Protein AF-D5UPZ7-F1 (afdb_monomer_lite)

Sequence (186 aa):
MAAEDGSGLGLRGQTAGETKPPQCLYTPFGKNFSRASDGSDWNLYYAASVGYTGPDGSRVTVTVDRQRVGSDVVALTTSWMSTCGTYDRAFPTFANPQVRNQRVTTAFTREQTTSGVQTYRFVASSRSLDDATTGKPLPSGAGVTRVLLARVRSVVFTVEATGKIGYADLDAMLATAIANAEAAPR

Secondary structure (DSSP, 8-state):
---SS-TTS--TT--TTB---GGGSS-TTSSS----TTS-S-SEEEEEEEEEE-TTS-EEEEEEEEEPTT--HHHHHHHHHHHHSEEEE----TT-TTS--EEEEEEEEEEEEETTEEEEEEEEEEEES-STTTTSPPPTT-SEEEEEEEEETTEEEEEEEETT--HHHHHHHHHHHHHHHHHS--

Foldseek 3Di:
DDDDDCVPVLCVQDDPQWPFDPLLSDQLPDPAFDQDPVRHTHQWAWDDKDKDADPVRKIKMKTKTFGDPPHDSLVSRVVSCVPNQKTWRGPPDPVGNQEFTKIKGKDKAWDDDQLNWTKIKIKIAIDTPDPVNVVGDYDPPHGIKIWMWTDDPRMIIIMIIDDPDDVVNVSVVRNVVVVVVVPDDD

pLDDT: mean 73.95, std 16.92, range [26.34, 92.81]

Organism: Tsukamurella paurometabola (strain ATCC 8368 / DSM 20162 / CCUG 35730 / CIP 100753 / JCM 10117 / KCTC 9821 / NBRC 16120 / NCIMB 702349 / NCTC 13040) (NCBI:txid521096)

Structure (mmCIF, N/CA/C/O backbone):
data_AF-D5UPZ7-F1
#
_entry.id   AF-D5UPZ7-F1
#
loop_
_atom_site.group_PDB
_atom_site.id
_atom_site.type_symbol
_atom_site.label_atom_id
_atom_site.label_alt_id
_atom_site.label_comp_id
_atom_site.label_asym_id
_atom_site.label_entity_id
_atom_site.label_seq_id
_atom_site.pdbx_PDB_ins_code
_atom_site.Cartn_x
_atom_site.Cartn_y
_atom_site.Cartn_z
_atom_site.occupancy
_atom_site.B_iso_or_equiv
_atom_site.auth_seq_id
_atom_site.auth_comp_id
_atom_site.auth_asym_id
_atom_site.auth_atom_id
_atom_site.pdbx_PDB_model_num
ATOM 1 N N . MET A 1 1 ? -20.769 1.522 -37.797 1.00 32.97 1 MET A N 1
ATOM 2 C CA . MET A 1 1 ? -19.299 1.430 -37.705 1.00 32.97 1 MET A CA 1
ATOM 3 C C . MET A 1 1 ? -18.928 1.712 -36.267 1.00 32.97 1 MET A C 1
ATOM 5 O O . MET A 1 1 ? -19.136 2.821 -35.805 1.00 32.97 1 MET A O 1
ATOM 9 N N . ALA A 1 2 ? -18.527 0.667 -35.550 1.00 32.28 2 ALA A N 1
ATOM 10 C CA . ALA A 1 2 ? -17.991 0.748 -34.203 1.00 32.28 2 ALA A CA 1
ATOM 11 C C . ALA A 1 2 ? -16.468 0.817 -34.332 1.00 32.28 2 ALA A C 1
ATOM 13 O O . ALA A 1 2 ? -15.849 -0.181 -34.686 1.00 32.28 2 ALA A O 1
ATOM 14 N N . ALA A 1 3 ? -15.904 2.001 -34.142 1.00 33.25 3 ALA A N 1
ATOM 15 C CA . ALA A 1 3 ? -14.482 2.246 -33.936 1.00 33.25 3 ALA A CA 1
ATOM 16 C C . ALA A 1 3 ? -14.340 3.750 -33.717 1.00 33.25 3 ALA A C 1
ATOM 18 O O . ALA A 1 3 ? -14.545 4.480 -34.675 1.00 33.25 3 ALA A O 1
ATOM 19 N N . GLU A 1 4 ? -14.057 4.191 -32.489 1.00 33.41 4 GLU A N 1
ATOM 20 C CA . GLU A 1 4 ? -13.092 5.282 -32.239 1.00 33.41 4 GLU A CA 1
ATOM 21 C C . GLU A 1 4 ? -12.857 5.605 -30.758 1.00 33.41 4 GLU A C 1
ATOM 23 O O . GLU A 1 4 ? -11.877 6.259 -30.425 1.00 33.41 4 GLU A O 1
ATOM 28 N N . ASP A 1 5 ? -13.651 5.079 -29.835 1.00 33.19 5 ASP A N 1
ATOM 29 C CA . ASP A 1 5 ? -13.592 5.496 -28.429 1.00 33.19 5 ASP A CA 1
ATOM 30 C C . ASP A 1 5 ? -13.173 4.387 -27.448 1.00 33.19 5 ASP A C 1
ATOM 32 O O . ASP A 1 5 ? -13.186 4.593 -26.236 1.00 33.19 5 ASP A O 1
ATOM 36 N N . GLY A 1 6 ? -12.739 3.215 -27.943 1.00 29.17 6 GLY A N 1
ATOM 37 C CA . GLY A 1 6 ? -12.126 2.148 -27.123 1.00 29.17 6 GLY A CA 1
ATOM 38 C C . GLY A 1 6 ? -13.015 1.613 -25.986 1.00 29.17 6 GLY A C 1
ATOM 39 O O . GLY A 1 6 ? -12.587 0.798 -25.166 1.00 29.17 6 GLY A O 1
ATOM 40 N N . SER A 1 7 ? -14.272 2.047 -25.956 1.00 32.41 7 SER A N 1
ATOM 41 C CA . SER A 1 7 ? -15.261 1.872 -24.899 1.00 32.41 7 SER A CA 1
ATOM 42 C C . SER A 1 7 ? -15.778 0.430 -24.800 1.00 32.41 7 SER A C 1
ATOM 44 O O . SER A 1 7 ? -16.330 0.053 -23.769 1.00 32.41 7 SER A O 1
ATOM 46 N N . GLY A 1 8 ? -15.511 -0.403 -25.815 1.00 26.34 8 GLY A N 1
ATOM 47 C CA . GLY A 1 8 ? -15.850 -1.831 -25.854 1.00 26.34 8 GLY A CA 1
ATOM 48 C C . GLY A 1 8 ? -14.743 -2.809 -25.430 1.00 26.34 8 GLY A C 1
ATOM 49 O O . GLY A 1 8 ? -15.008 -4.005 -25.379 1.00 26.34 8 GLY A O 1
ATOM 50 N N . LEU A 1 9 ? -13.518 -2.355 -25.126 1.00 32.03 9 LEU A N 1
ATOM 51 C CA . LEU A 1 9 ? -12.374 -3.256 -24.866 1.00 32.03 9 LEU A CA 1
ATOM 52 C C . LEU A 1 9 ? -12.058 -3.502 -23.381 1.00 32.03 9 LEU A C 1
ATOM 54 O O . LEU A 1 9 ? -11.079 -4.171 -23.068 1.00 32.03 9 LEU A O 1
ATOM 58 N N . GLY A 1 10 ? -12.842 -2.968 -22.440 1.00 34.94 10 GLY A N 1
ATOM 59 C CA . GLY A 1 10 ? -12.597 -3.201 -21.007 1.00 34.94 10 GLY A CA 1
ATOM 60 C C . GLY A 1 10 ? -11.271 -2.622 -20.480 1.00 34.94 10 GLY A C 1
ATOM 61 O O . GLY A 1 10 ? -10.874 -2.920 -19.359 1.00 34.94 10 GLY A O 1
ATOM 62 N N . LEU A 1 11 ? -10.603 -1.755 -21.249 1.00 37.28 11 LEU A N 1
ATOM 63 C CA . LEU A 1 11 ? -9.295 -1.160 -20.938 1.00 37.28 11 LEU A CA 1
ATOM 64 C C . LEU A 1 11 ? -9.371 0.048 -19.987 1.00 37.28 11 LEU A C 1
ATOM 66 O O . LEU A 1 11 ? -8.450 0.864 -19.940 1.00 37.28 11 LEU A O 1
ATOM 70 N N . ARG A 1 12 ? -10.448 0.200 -19.206 1.00 37.78 12 ARG A N 1
ATOM 71 C CA . ARG A 1 12 ? -10.480 1.230 -18.158 1.00 37.78 12 ARG A CA 1
ATOM 72 C C . ARG A 1 12 ? -9.527 0.804 -17.041 1.00 37.78 12 ARG A C 1
ATOM 74 O O . ARG A 1 12 ? -9.859 -0.054 -16.235 1.00 37.78 12 ARG A O 1
ATOM 81 N N . GLY A 1 13 ? -8.336 1.399 -17.031 1.00 44.59 13 GLY A N 1
ATOM 82 C CA . GLY A 1 13 ? -7.321 1.213 -15.992 1.00 44.59 13 GLY A CA 1
ATOM 83 C C . GLY A 1 13 ? -6.014 0.576 -16.465 1.00 44.59 13 GLY A C 1
ATOM 84 O O . GLY A 1 13 ? -5.031 0.665 -15.738 1.00 44.59 13 GLY A O 1
ATOM 85 N N . GLN A 1 14 ? -5.953 -0.006 -17.670 1.00 46.19 14 GLN A N 1
ATOM 86 C CA . GLN A 1 14 ? -4.665 -0.390 -18.252 1.00 46.19 14 GLN A CA 1
ATOM 87 C C . GLN A 1 14 ? -3.984 0.876 -18.766 1.00 46.19 14 GLN A C 1
ATOM 89 O O . GLN A 1 14 ? -4.401 1.452 -19.772 1.00 46.19 14 GLN A O 1
ATOM 94 N N . THR A 1 15 ? -2.938 1.339 -18.078 1.00 52.03 15 THR A N 1
ATOM 95 C CA . THR A 1 15 ? -2.025 2.276 -18.737 1.00 52.03 15 THR A CA 1
ATOM 96 C C . THR A 1 15 ? -1.373 1.526 -19.890 1.00 52.03 15 THR A C 1
ATOM 98 O O . THR A 1 15 ? -0.945 0.382 -19.723 1.00 52.03 15 THR A O 1
ATOM 101 N N . ALA A 1 16 ? -1.373 2.123 -21.086 1.00 48.25 16 ALA A N 1
ATOM 102 C CA . ALA A 1 16 ? -0.767 1.507 -22.256 1.00 48.25 16 ALA A CA 1
ATOM 103 C C . ALA A 1 16 ? 0.638 1.010 -21.872 1.00 48.25 16 ALA A C 1
ATOM 105 O O . ALA A 1 16 ? 1.469 1.821 -21.457 1.00 48.25 16 ALA A O 1
ATOM 106 N N . GLY A 1 17 ? 0.878 -0.302 -22.005 1.00 53.25 17 GLY A N 1
ATOM 107 C CA . GLY A 1 17 ? 2.167 -0.939 -21.714 1.00 53.25 17 GLY A CA 1
ATOM 108 C C . GLY A 1 17 ? 2.233 -1.794 -20.442 1.00 53.25 17 GLY A C 1
ATOM 109 O O . GLY A 1 17 ? 3.185 -2.546 -20.252 1.00 53.25 17 GLY A O 1
ATOM 110 N N . GLU A 1 18 ? 1.223 -1.775 -19.574 1.00 60.53 18 GLU A N 1
ATOM 111 C CA . GLU A 1 18 ? 1.152 -2.740 -18.469 1.00 60.53 18 GLU A CA 1
ATOM 112 C C . GLU A 1 18 ? 0.670 -4.111 -18.973 1.00 60.53 18 GLU A C 1
ATOM 114 O O . GLU A 1 18 ? -0.445 -4.240 -19.465 1.00 60.53 18 GLU A O 1
ATOM 119 N N . THR A 1 19 ? 1.477 -5.169 -18.803 1.00 64.69 19 THR A N 1
ATOM 120 C CA . THR A 1 19 ? 1.074 -6.566 -19.126 1.00 64.69 19 THR A CA 1
ATOM 121 C C . THR A 1 19 ? 0.191 -7.194 -18.043 1.00 64.69 19 THR A C 1
ATOM 123 O O . THR A 1 19 ? -0.054 -8.400 -18.010 1.00 64.69 19 THR A O 1
ATOM 126 N N . LYS A 1 20 ? -0.266 -6.363 -17.109 1.00 65.56 20 LYS A N 1
ATOM 127 C CA . LYS A 1 20 ? -0.976 -6.767 -15.910 1.00 65.56 20 LYS A CA 1
ATOM 128 C C . LYS A 1 20 ? -2.412 -7.156 -16.283 1.00 65.56 20 LYS A C 1
ATOM 130 O O . LYS A 1 20 ? -3.107 -6.349 -16.905 1.00 65.56 20 LYS A O 1
ATOM 135 N N . PRO A 1 21 ? -2.894 -8.349 -15.887 1.00 64.75 21 PRO A N 1
ATOM 136 C CA . PRO A 1 21 ? -4.305 -8.688 -16.042 1.00 64.75 21 PRO A CA 1
ATOM 137 C C . PRO A 1 21 ? -5.198 -7.608 -15.396 1.00 64.75 21 PRO A C 1
ATOM 139 O O . PRO A 1 21 ? -4.794 -7.052 -14.372 1.00 64.75 21 PRO A O 1
ATOM 142 N N . PRO A 1 22 ? -6.396 -7.290 -15.929 1.00 66.56 22 PRO A N 1
ATOM 143 C CA . PRO A 1 22 ? -7.251 -6.225 -15.389 1.00 66.56 22 PRO A CA 1
ATOM 144 C C . PRO A 1 22 ? -7.514 -6.334 -13.879 1.00 66.56 22 PRO A C 1
ATOM 146 O O . PRO A 1 22 ? -7.414 -5.347 -13.155 1.00 66.56 22 PRO A O 1
ATOM 149 N N . GLN A 1 23 ? -7.753 -7.550 -13.382 1.00 65.44 23 GLN A N 1
ATOM 150 C CA . GLN A 1 23 ? -7.948 -7.851 -11.958 1.00 65.44 23 GLN A CA 1
ATOM 151 C C . GLN A 1 23 ? -6.715 -7.565 -11.095 1.00 65.44 23 GLN A C 1
ATOM 153 O O . GLN A 1 23 ? -6.810 -7.419 -9.879 1.00 65.44 23 GLN A O 1
ATOM 158 N N . CYS A 1 24 ? -5.549 -7.493 -11.726 1.00 70.94 24 CYS A N 1
ATOM 159 C CA . CYS A 1 24 ? -4.305 -7.216 -11.057 1.00 70.94 24 CYS A CA 1
ATOM 160 C C . CYS A 1 24 ? -4.028 -5.715 -10.992 1.00 70.94 24 CYS A C 1
ATOM 162 O O . CYS A 1 24 ? -3.227 -5.337 -10.161 1.00 70.94 24 CYS A O 1
ATOM 164 N N . LEU A 1 25 ? -4.656 -4.833 -11.779 1.00 67.19 25 LEU A N 1
ATOM 165 C CA . LEU A 1 25 ? -4.266 -3.413 -11.889 1.00 67.19 25 LEU A CA 1
ATOM 166 C C . LEU A 1 25 ? -4.041 -2.708 -10.548 1.00 67.19 25 LEU A C 1
ATOM 168 O O . LEU A 1 25 ? -3.014 -2.047 -10.377 1.00 67.19 25 LEU A O 1
ATOM 172 N N . TYR A 1 26 ? -4.880 -2.993 -9.559 1.00 70.94 26 TYR A N 1
ATOM 173 C CA . TYR A 1 26 ? -4.801 -2.379 -8.244 1.00 70.94 26 TYR A CA 1
ATOM 174 C C . TYR A 1 26 ? -4.700 -3.411 -7.122 1.00 70.94 26 TYR A C 1
ATOM 176 O O . TYR A 1 26 ? -5.250 -4.507 -7.220 1.00 70.94 26 TYR A O 1
ATOM 184 N N . THR A 1 27 ? -3.967 -3.069 -6.059 1.00 72.75 27 THR A N 1
ATOM 185 C CA . THR A 1 27 ? -3.910 -3.905 -4.856 1.00 72.75 27 THR A CA 1
ATOM 186 C C . THR A 1 27 ? -5.212 -3.763 -4.058 1.00 72.75 27 THR A C 1
ATOM 188 O O . THR A 1 27 ? -5.778 -2.670 -4.025 1.00 72.75 27 THR A O 1
ATOM 191 N N . PRO A 1 28 ? -5.683 -4.807 -3.348 1.00 72.50 28 PRO A N 1
ATOM 192 C CA . PRO A 1 28 ? -6.942 -4.727 -2.596 1.00 72.50 28 PRO A CA 1
ATOM 193 C C . PRO A 1 28 ? -6.964 -3.690 -1.462 1.00 72.50 28 PRO A C 1
ATOM 195 O O . PRO A 1 28 ? -8.043 -3.303 -1.019 1.00 72.50 28 PRO A O 1
ATOM 198 N N . PHE A 1 29 ? -5.791 -3.246 -1.000 1.00 72.25 29 PHE A N 1
ATOM 199 C CA . PHE A 1 29 ? -5.621 -2.182 -0.004 1.00 72.25 29 PHE A CA 1
ATOM 200 C C . PHE A 1 29 ? -5.327 -0.796 -0.618 1.00 72.25 29 PHE A C 1
ATOM 202 O O . PHE A 1 29 ? -5.161 0.174 0.115 1.00 72.25 29 PHE A O 1
ATOM 209 N N . GLY A 1 30 ? -5.212 -0.687 -1.946 1.00 65.50 30 GLY A N 1
ATOM 210 C CA . GLY A 1 30 ? -4.967 0.577 -2.640 1.00 65.50 30 GLY A CA 1
ATOM 211 C C . GLY A 1 30 ? -6.241 1.411 -2.797 1.00 65.50 30 GLY A C 1
ATOM 212 O O . GLY A 1 30 ? -7.335 0.873 -2.948 1.00 65.50 30 GLY A O 1
ATOM 213 N N . LYS A 1 31 ? -6.097 2.745 -2.831 1.00 53.88 31 LYS A N 1
ATOM 214 C CA . LYS A 1 31 ? -7.217 3.709 -2.934 1.00 53.88 31 LYS A CA 1
ATOM 215 C C . LYS A 1 31 ? -8.061 3.601 -4.216 1.00 53.88 31 LYS A C 1
ATOM 217 O O . LYS A 1 31 ? -9.088 4.260 -4.316 1.00 53.88 31 LYS A O 1
ATOM 222 N N . ASN A 1 32 ? -7.654 2.784 -5.186 1.00 44.84 32 ASN A N 1
ATOM 223 C CA . ASN A 1 32 ? -8.315 2.647 -6.478 1.00 44.84 32 ASN A CA 1
ATOM 224 C C . ASN A 1 32 ? -8.697 1.173 -6.698 1.00 44.84 32 ASN A C 1
ATOM 226 O O . ASN A 1 32 ? -7.843 0.387 -7.047 1.00 44.84 32 ASN A O 1
ATOM 230 N N . PHE A 1 33 ? -9.974 0.825 -6.518 1.00 45.25 33 PHE A N 1
ATOM 231 C CA . PHE A 1 33 ? -10.686 -0.383 -6.980 1.00 45.25 33 PHE A CA 1
ATOM 232 C C . PHE A 1 33 ? -10.394 -1.796 -6.414 1.00 45.25 33 PHE A C 1
ATOM 234 O O . PHE A 1 33 ? -9.307 -2.352 -6.527 1.00 45.25 33 PHE A O 1
ATOM 241 N N . SER A 1 34 ? -11.481 -2.478 -6.016 1.00 39.19 34 SER A N 1
ATOM 242 C CA . SER A 1 34 ? -12.026 -3.624 -6.776 1.00 39.19 34 SER A CA 1
ATOM 243 C C . SER A 1 34 ? -13.512 -3.831 -6.448 1.00 39.19 34 SER A C 1
ATOM 245 O O . SER A 1 34 ? -13.906 -3.780 -5.281 1.00 39.19 34 SER A O 1
ATOM 247 N N . ARG A 1 35 ? -14.324 -4.070 -7.491 1.00 40.66 35 ARG A N 1
ATOM 248 C CA . ARG A 1 35 ? -15.701 -4.557 -7.357 1.00 40.66 35 ARG A CA 1
ATOM 249 C C . ARG A 1 35 ? -15.680 -5.870 -6.582 1.00 40.66 35 ARG A C 1
ATOM 251 O O . ARG A 1 35 ? -14.983 -6.800 -6.989 1.00 40.66 35 ARG A O 1
ATOM 258 N N . ALA A 1 36 ? -16.443 -5.954 -5.499 1.00 43.81 36 ALA A N 1
ATOM 259 C CA . ALA A 1 36 ? -16.735 -7.228 -4.857 1.00 43.81 36 ALA A CA 1
ATOM 260 C C . ALA A 1 36 ? -17.378 -8.196 -5.875 1.00 43.81 36 ALA A C 1
ATOM 262 O O . ALA A 1 36 ? -17.858 -7.777 -6.931 1.00 43.81 36 ALA A O 1
ATOM 263 N N . SER A 1 37 ? -17.392 -9.501 -5.584 1.00 43.66 37 SER A N 1
ATOM 264 C CA . SER A 1 37 ? -18.000 -10.522 -6.461 1.00 43.66 37 SER A CA 1
ATOM 265 C C . SER A 1 37 ? -19.488 -10.272 -6.765 1.00 43.66 37 SER A C 1
ATOM 267 O O . SER A 1 37 ? -20.026 -10.858 -7.699 1.00 43.66 37 SER A O 1
ATOM 269 N N . ASP A 1 38 ? -20.129 -9.381 -6.002 1.00 49.94 38 ASP A N 1
ATOM 270 C CA . ASP A 1 38 ? -21.500 -8.885 -6.159 1.00 49.94 38 ASP A CA 1
ATOM 271 C C . ASP A 1 38 ? -21.630 -7.648 -7.084 1.00 49.94 38 ASP A C 1
ATOM 273 O O . ASP A 1 38 ? -22.739 -7.180 -7.327 1.00 49.94 38 ASP A O 1
ATOM 277 N N . GLY A 1 39 ? -20.523 -7.098 -7.598 1.00 43.12 39 GLY A N 1
ATOM 278 C CA . GLY A 1 39 ? -20.507 -5.925 -8.477 1.00 43.12 39 GLY A CA 1
ATOM 279 C C . GLY A 1 39 ? -20.468 -4.555 -7.784 1.00 43.12 39 G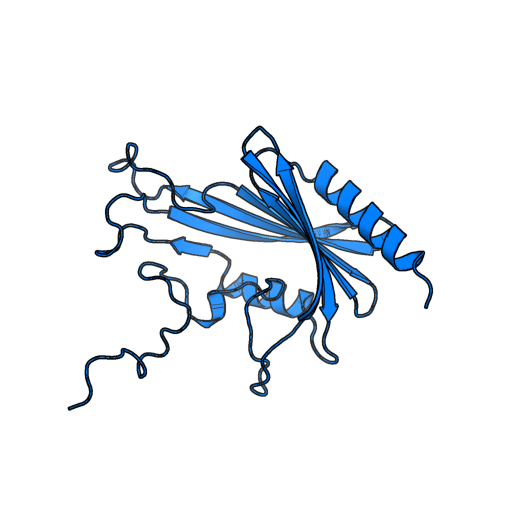LY A C 1
ATOM 280 O O . GLY A 1 39 ? -20.611 -3.548 -8.476 1.00 43.12 39 GLY A O 1
ATOM 281 N N . SER A 1 40 ? -20.254 -4.481 -6.465 1.00 49.62 40 SER A N 1
ATOM 282 C CA . SER A 1 40 ? -20.196 -3.213 -5.709 1.00 49.62 40 SER A CA 1
ATOM 283 C C . SER A 1 40 ? -18.767 -2.694 -5.479 1.00 49.62 40 SER A C 1
ATOM 285 O O . SER A 1 40 ? -17.851 -3.465 -5.215 1.00 49.62 40 SER A O 1
ATOM 287 N N . ASP A 1 41 ? -18.568 -1.376 -5.582 1.00 51.44 41 ASP A N 1
ATOM 288 C CA . ASP A 1 41 ? -17.296 -0.794 -6.045 1.00 51.44 41 ASP A CA 1
ATOM 289 C C . ASP A 1 41 ? -16.118 -0.706 -5.037 1.00 51.44 41 ASP A C 1
ATOM 291 O O . ASP A 1 41 ? -15.018 -0.366 -5.472 1.00 51.44 41 ASP A O 1
ATOM 295 N N . TRP A 1 42 ? -16.257 -1.020 -3.732 1.00 65.31 42 TRP A N 1
ATOM 296 C CA . TRP A 1 42 ? -15.163 -0.754 -2.763 1.00 65.31 42 TRP A CA 1
ATOM 297 C C . TRP A 1 42 ? -15.057 -1.730 -1.568 1.00 65.31 42 TRP A C 1
ATOM 299 O O . TRP A 1 42 ? -16.039 -1.995 -0.870 1.00 65.31 42 TRP A O 1
ATOM 309 N N . ASN A 1 43 ? -13.833 -2.209 -1.280 1.00 71.31 43 ASN A N 1
ATOM 310 C CA . ASN A 1 43 ? -13.480 -2.979 -0.065 1.00 71.31 43 ASN A CA 1
ATOM 311 C C . ASN A 1 43 ? -13.138 -2.089 1.141 1.00 71.31 43 ASN A C 1
ATOM 313 O O . ASN A 1 43 ? -13.291 -2.503 2.294 1.00 71.31 43 ASN A O 1
ATOM 317 N N . LEU A 1 44 ? -12.672 -0.872 0.860 1.00 74.94 44 LEU A N 1
ATOM 318 C CA . LEU A 1 44 ? -12.233 0.126 1.824 1.00 74.94 44 LEU A CA 1
ATOM 319 C C . LEU A 1 44 ? -12.960 1.444 1.548 1.00 74.94 44 LEU A C 1
ATOM 321 O O . LEU A 1 44 ? -13.071 1.869 0.400 1.00 74.94 44 LEU A O 1
ATOM 325 N N . TYR A 1 45 ? -13.431 2.096 2.605 1.00 75.94 45 TYR A N 1
ATOM 326 C CA . TYR A 1 45 ? -13.953 3.453 2.574 1.00 75.94 45 TYR A CA 1
ATOM 327 C C . TYR A 1 45 ? -12.890 4.396 3.116 1.00 75.94 45 TYR A C 1
ATOM 329 O O . TYR A 1 45 ? -12.518 4.299 4.287 1.00 75.94 45 TYR A O 1
ATOM 337 N N . TYR A 1 46 ? -12.422 5.308 2.268 1.00 77.44 46 TYR A N 1
ATOM 338 C CA . TYR A 1 46 ? -11.442 6.310 2.661 1.00 77.44 46 TYR A CA 1
ATOM 339 C C . TYR A 1 46 ? -11.948 7.150 3.835 1.00 77.44 46 TYR A C 1
ATOM 341 O O . TYR A 1 46 ? -13.042 7.712 3.762 1.00 77.44 46 TYR A O 1
ATOM 349 N N . ALA A 1 47 ? -11.147 7.245 4.899 1.00 78.12 47 ALA A N 1
ATOM 350 C CA . ALA A 1 47 ? -11.428 8.134 6.022 1.00 78.12 47 ALA A CA 1
ATOM 351 C C . ALA A 1 47 ? -10.469 9.329 6.040 1.00 78.12 47 ALA A C 1
ATOM 353 O O . ALA A 1 47 ? -10.918 10.473 5.989 1.00 78.12 47 ALA A O 1
ATOM 354 N N . ALA A 1 48 ? -9.157 9.089 6.087 1.00 81.38 48 ALA A N 1
ATOM 355 C CA . ALA A 1 48 ? -8.169 10.164 6.155 1.00 81.38 48 ALA A CA 1
ATOM 356 C C . ALA A 1 48 ? -6.805 9.739 5.607 1.00 81.38 48 ALA A C 1
ATOM 358 O O . ALA A 1 48 ? -6.460 8.559 5.586 1.00 81.38 48 ALA A O 1
ATOM 359 N N . SER A 1 49 ? -5.991 10.713 5.197 1.00 86.25 49 SER A N 1
ATOM 360 C CA . SER A 1 49 ? -4.571 10.487 4.946 1.00 86.25 49 SER A CA 1
ATOM 361 C C . SER A 1 49 ? -3.735 11.730 5.194 1.00 86.25 49 SER A C 1
ATOM 363 O O . SER A 1 49 ? -4.207 12.853 5.026 1.00 86.25 49 SER A O 1
ATOM 365 N N . VAL A 1 50 ? -2.482 11.504 5.567 1.00 88.62 50 VAL A N 1
ATOM 366 C CA . VAL A 1 50 ? -1.443 12.525 5.674 1.00 88.62 50 VAL A CA 1
ATOM 367 C C . VAL A 1 50 ? -0.234 12.064 4.872 1.00 88.62 50 VAL A C 1
ATOM 369 O O . VAL A 1 50 ? 0.154 10.898 4.935 1.00 88.62 50 VAL A O 1
ATOM 372 N N . GLY A 1 51 ? 0.337 12.973 4.087 1.00 90.81 51 GLY A N 1
ATOM 373 C CA . GLY A 1 51 ? 1.499 12.711 3.248 1.00 90.81 51 GLY A CA 1
ATOM 374 C C . GLY A 1 51 ? 2.648 13.651 3.586 1.00 90.81 51 GLY A C 1
ATOM 375 O O . GLY A 1 51 ? 2.428 14.812 3.926 1.00 90.81 51 GLY A O 1
ATOM 376 N N . TYR A 1 52 ? 3.872 13.154 3.456 1.00 91.19 52 TYR A N 1
ATOM 377 C CA . TYR A 1 52 ? 5.096 13.930 3.592 1.00 91.19 52 TYR A CA 1
ATOM 378 C C . TYR A 1 52 ? 6.058 13.588 2.453 1.00 91.19 52 TYR A C 1
ATOM 380 O O . TYR A 1 52 ? 6.202 12.426 2.070 1.00 91.19 52 TYR A O 1
ATOM 388 N N . THR A 1 53 ? 6.710 14.611 1.901 1.00 92.12 53 THR A N 1
ATOM 389 C CA . THR A 1 53 ? 7.796 14.459 0.927 1.00 92.12 53 THR A CA 1
ATOM 390 C C . THR A 1 53 ? 9.054 15.074 1.520 1.00 92.12 53 THR A C 1
ATOM 392 O O . THR A 1 53 ? 9.067 16.259 1.848 1.00 92.12 53 THR A O 1
ATOM 395 N N . GLY A 1 54 ? 10.090 14.255 1.672 1.00 86.31 54 GLY A N 1
ATOM 396 C CA . GLY A 1 54 ? 11.385 14.671 2.182 1.00 86.31 54 GLY A CA 1
ATOM 397 C C . GLY A 1 54 ? 12.204 15.447 1.143 1.00 86.31 54 GLY A C 1
ATOM 398 O O . GLY A 1 54 ? 11.945 15.344 -0.061 1.00 86.31 54 GLY A O 1
ATOM 399 N N . PRO A 1 55 ? 13.236 16.192 1.580 1.00 85.19 55 PRO A N 1
ATOM 400 C CA . PRO A 1 55 ? 14.134 16.929 0.683 1.00 85.19 55 PRO A CA 1
ATOM 401 C C . PRO A 1 55 ? 14.907 16.031 -0.294 1.00 85.19 55 PRO A C 1
ATOM 403 O O . PRO A 1 55 ? 15.315 16.476 -1.360 1.00 85.19 55 PRO A O 1
ATOM 406 N N . ASP A 1 56 ? 15.105 14.761 0.063 1.00 85.69 56 ASP A N 1
ATOM 407 C CA . ASP A 1 56 ? 15.758 13.743 -0.763 1.00 85.69 56 ASP A CA 1
ATOM 408 C C . ASP A 1 56 ? 14.807 13.092 -1.787 1.00 85.69 56 ASP A C 1
ATOM 410 O O . ASP A 1 56 ? 15.196 12.155 -2.486 1.00 85.69 56 ASP A O 1
ATOM 414 N N . GLY A 1 57 ? 13.559 13.564 -1.862 1.00 84.62 57 GLY A N 1
ATOM 415 C CA . GLY A 1 57 ? 12.519 13.028 -2.734 1.00 84.62 57 GLY A CA 1
ATOM 416 C C . GLY A 1 57 ? 11.824 11.775 -2.196 1.00 84.62 57 GLY A C 1
ATOM 417 O O . GLY A 1 57 ? 10.901 11.286 -2.851 1.00 84.62 57 GLY A O 1
ATOM 418 N N . SER A 1 58 ? 12.215 11.269 -1.020 1.00 87.88 58 SER A N 1
ATOM 419 C CA . SER A 1 58 ? 11.497 10.187 -0.344 1.00 87.88 58 SER A CA 1
ATOM 420 C C . SER A 1 58 ? 10.081 10.641 0.008 1.00 87.88 58 SER A C 1
ATOM 422 O O . SER A 1 58 ? 9.855 11.796 0.371 1.00 87.88 58 SER A O 1
ATOM 424 N N . ARG A 1 59 ? 9.103 9.741 -0.094 1.00 90.81 59 ARG A N 1
ATOM 425 C CA . ARG A 1 59 ? 7.700 10.048 0.214 1.00 90.81 59 ARG A CA 1
ATOM 426 C C . ARG A 1 59 ? 7.163 9.049 1.207 1.00 90.81 59 ARG A C 1
ATOM 428 O O . ARG A 1 59 ? 7.477 7.870 1.101 1.00 90.81 59 ARG A O 1
ATOM 435 N N . VAL A 1 60 ? 6.320 9.515 2.117 1.00 92.31 60 VAL A N 1
ATOM 436 C CA . VAL A 1 60 ? 5.518 8.657 2.986 1.00 92.31 60 VAL A CA 1
ATOM 437 C C . VAL A 1 60 ? 4.084 9.153 3.020 1.00 92.31 60 VAL A C 1
ATOM 439 O O . VAL A 1 60 ? 3.833 10.355 2.987 1.00 92.31 60 VAL A O 1
ATOM 442 N N . THR A 1 61 ? 3.131 8.232 3.040 1.00 91.31 61 THR A N 1
ATOM 443 C CA . THR A 1 61 ? 1.709 8.516 3.204 1.00 91.31 61 THR A CA 1
ATOM 444 C C . THR A 1 61 ? 1.123 7.544 4.211 1.00 91.31 61 THR A C 1
ATOM 446 O O . THR A 1 61 ? 1.188 6.332 4.022 1.00 91.31 61 THR A O 1
ATOM 449 N N . VAL A 1 62 ? 0.521 8.082 5.266 1.00 91.06 62 VAL A N 1
ATOM 450 C CA . VAL A 1 62 ? -0.288 7.320 6.218 1.00 91.06 62 VAL A CA 1
ATOM 451 C C . VAL A 1 62 ? -1.743 7.493 5.813 1.00 91.06 62 VAL A C 1
ATOM 453 O O . VAL A 1 62 ? -2.220 8.619 5.694 1.00 91.06 62 VAL A O 1
ATOM 456 N N . THR A 1 63 ? -2.445 6.391 5.590 1.00 88.69 63 THR A N 1
ATOM 457 C CA . THR A 1 63 ? -3.871 6.357 5.260 1.00 88.69 63 THR A CA 1
ATOM 458 C C . THR A 1 63 ? -4.615 5.539 6.303 1.00 88.69 63 THR A C 1
ATOM 460 O O . THR A 1 63 ? -4.132 4.501 6.757 1.00 88.69 63 THR A O 1
ATOM 463 N N . VAL A 1 64 ? -5.794 6.025 6.675 1.00 87.25 64 VAL A N 1
ATOM 464 C CA . VAL A 1 64 ? -6.765 5.324 7.505 1.00 87.25 64 VAL A CA 1
ATOM 465 C C . VAL A 1 64 ? -8.018 5.122 6.669 1.00 87.25 64 VAL A C 1
ATOM 467 O O . VAL A 1 64 ? -8.587 6.081 6.142 1.00 87.25 64 VAL A O 1
ATOM 470 N N . ASP A 1 65 ? -8.450 3.874 6.581 1.00 86.69 65 ASP A N 1
ATOM 471 C CA . ASP A 1 65 ? -9.627 3.452 5.841 1.00 86.69 65 ASP A CA 1
ATOM 472 C C . ASP A 1 65 ? -10.552 2.626 6.739 1.00 86.69 65 ASP A C 1
ATOM 474 O O . ASP A 1 65 ? -10.129 2.002 7.714 1.00 86.69 65 ASP A O 1
ATOM 478 N N . ARG A 1 66 ? -11.837 2.574 6.391 1.00 85.88 66 ARG A N 1
ATOM 479 C CA . ARG A 1 66 ? -12.807 1.672 7.011 1.00 85.88 66 ARG A CA 1
ATOM 480 C C . ARG A 1 66 ? -13.098 0.500 6.083 1.00 85.88 66 ARG A C 1
ATOM 482 O O . ARG A 1 66 ? -13.594 0.680 4.979 1.00 85.88 66 ARG A O 1
ATOM 489 N N . GLN A 1 67 ? -12.838 -0.712 6.546 1.00 84.62 67 GLN A N 1
ATOM 490 C CA . GLN A 1 67 ? -13.187 -1.946 5.858 1.00 84.62 67 GLN A CA 1
ATOM 491 C C . GLN A 1 67 ? -14.706 -2.105 5.779 1.00 84.62 67 GLN A C 1
ATOM 493 O O . GLN A 1 67 ? -15.423 -1.971 6.778 1.00 84.62 67 GLN A O 1
ATOM 498 N N . ARG A 1 68 ? -15.195 -2.425 4.581 1.00 80.50 68 ARG A N 1
ATOM 499 C CA . ARG A 1 68 ? -16.600 -2.760 4.358 1.00 80.50 68 ARG A CA 1
ATOM 500 C C . ARG A 1 68 ? -16.974 -4.043 5.101 1.00 80.50 68 ARG A C 1
ATOM 502 O O . ARG A 1 68 ? -16.193 -4.991 5.183 1.00 80.50 68 ARG A O 1
ATOM 509 N N . VAL A 1 69 ? -18.206 -4.090 5.604 1.00 80.50 69 VAL A N 1
ATOM 510 C CA . VAL A 1 69 ? -18.782 -5.298 6.207 1.00 80.50 69 VAL A CA 1
ATOM 511 C C . VAL A 1 69 ? -18.773 -6.441 5.187 1.00 80.50 69 VAL A C 1
ATOM 513 O O . VAL A 1 69 ? -19.216 -6.263 4.057 1.00 80.50 69 VAL A O 1
ATOM 516 N N . GLY A 1 70 ? -18.255 -7.605 5.582 1.00 76.56 70 GLY A N 1
ATOM 517 C CA . GLY A 1 70 ? -18.149 -8.783 4.712 1.00 76.56 70 GLY A CA 1
ATOM 518 C C . GLY A 1 70 ? -16.940 -8.794 3.768 1.00 76.56 70 GLY A C 1
ATOM 519 O O . GLY A 1 70 ? -16.703 -9.808 3.120 1.00 76.56 70 GLY A O 1
ATOM 520 N N . SER A 1 71 ? -16.146 -7.721 3.714 1.00 77.94 71 SER A N 1
ATOM 521 C CA . SER A 1 71 ? -14.834 -7.737 3.057 1.00 77.94 71 SER A CA 1
ATOM 522 C C . SER A 1 71 ? -13.767 -8.193 4.054 1.00 77.94 71 SER A C 1
ATOM 524 O O . SER A 1 71 ? -13.836 -7.817 5.222 1.00 77.94 71 SER A O 1
ATOM 526 N N . ASP A 1 72 ? -12.775 -8.967 3.611 1.00 82.81 72 ASP A N 1
ATOM 527 C CA . ASP A 1 72 ? -11.523 -9.186 4.343 1.00 82.81 72 ASP A CA 1
ATOM 528 C C . ASP A 1 72 ? -10.355 -8.769 3.445 1.00 82.81 72 ASP A C 1
ATOM 530 O O . ASP A 1 72 ? -9.888 -9.535 2.601 1.00 82.81 72 ASP A O 1
ATOM 534 N N . VAL A 1 73 ? -9.883 -7.532 3.621 1.00 81.31 73 VAL A N 1
ATOM 535 C CA . VAL A 1 73 ? -8.847 -6.955 2.754 1.00 81.31 73 VAL A CA 1
ATOM 536 C C . VAL A 1 73 ? -7.532 -7.737 2.810 1.00 81.31 73 VAL A C 1
ATOM 538 O O . VAL A 1 73 ? -6.814 -7.810 1.814 1.00 81.31 73 VAL A O 1
ATOM 541 N N . VAL A 1 74 ? -7.217 -8.367 3.945 1.00 82.75 74 VAL A N 1
ATOM 542 C CA . VAL A 1 74 ? -5.979 -9.136 4.123 1.00 82.75 74 VAL A CA 1
ATOM 543 C C . VAL A 1 74 ? -6.075 -10.460 3.371 1.00 82.75 74 VAL A C 1
ATOM 545 O O . VAL A 1 74 ? -5.145 -10.828 2.647 1.00 82.75 74 VAL A O 1
ATOM 548 N N . ALA A 1 75 ? -7.205 -11.160 3.500 1.00 83.19 75 ALA A N 1
ATOM 549 C CA . ALA A 1 75 ? -7.452 -12.391 2.753 1.00 83.19 75 ALA A CA 1
ATOM 550 C C . ALA A 1 75 ? -7.489 -12.119 1.241 1.00 83.19 75 ALA A C 1
ATOM 552 O O . ALA A 1 75 ? -6.837 -12.825 0.469 1.00 83.19 75 ALA A O 1
ATOM 553 N N . LEU A 1 76 ? -8.161 -11.040 0.826 1.00 81.62 76 LEU A N 1
ATOM 554 C CA . LEU A 1 76 ? -8.193 -10.594 -0.567 1.00 81.62 76 LEU A CA 1
ATOM 555 C C . LEU A 1 76 ? -6.793 -10.263 -1.087 1.00 81.62 76 LEU A C 1
ATOM 557 O O . LEU A 1 76 ? -6.446 -10.682 -2.185 1.00 81.62 76 LEU A O 1
ATOM 561 N N . THR A 1 77 ? -5.961 -9.576 -0.299 1.00 81.44 77 THR A N 1
ATOM 562 C CA . THR A 1 77 ? -4.572 -9.265 -0.681 1.00 81.44 77 THR A CA 1
ATOM 563 C C . THR A 1 77 ? -3.742 -10.531 -0.831 1.00 81.44 77 THR A C 1
ATOM 565 O O . THR A 1 77 ? -3.028 -10.682 -1.816 1.00 81.44 77 THR A O 1
ATOM 568 N N . THR A 1 78 ? -3.881 -11.480 0.092 1.00 82.50 78 THR A N 1
ATOM 569 C CA . THR A 1 78 ? -3.179 -12.769 0.021 1.00 82.50 78 THR A CA 1
ATOM 570 C C . THR A 1 78 ? -3.570 -13.545 -1.242 1.00 82.50 78 THR A C 1
ATOM 572 O O . THR A 1 78 ? -2.702 -14.039 -1.958 1.00 82.50 78 THR A O 1
ATOM 575 N N . SER A 1 79 ? -4.867 -13.594 -1.566 1.00 82.44 79 SER A N 1
ATOM 576 C CA . SER A 1 79 ? -5.358 -14.223 -2.799 1.00 82.44 79 SER A CA 1
ATOM 577 C C . SER A 1 79 ? -4.932 -13.465 -4.055 1.00 82.44 79 SER A C 1
ATOM 579 O O . SER A 1 79 ? -4.643 -14.075 -5.078 1.00 82.44 79 SER A O 1
ATOM 581 N N . TRP A 1 80 ? -4.898 -12.137 -4.008 1.00 79.69 80 TRP A N 1
ATOM 582 C CA . TRP A 1 80 ? -4.447 -11.314 -5.125 1.00 79.69 80 TRP A CA 1
ATOM 583 C C . TRP A 1 80 ? -2.968 -11.573 -5.421 1.00 79.69 80 TRP A C 1
ATOM 585 O O . TRP A 1 80 ? -2.585 -11.733 -6.574 1.00 79.69 80 TRP A O 1
ATOM 595 N N . MET A 1 81 ? -2.140 -11.710 -4.385 1.00 82.38 81 MET A N 1
ATOM 596 C CA . MET A 1 81 ? -0.703 -11.957 -4.510 1.00 82.38 81 MET A CA 1
ATOM 597 C C . MET A 1 81 ? -0.354 -13.270 -5.210 1.00 82.38 81 MET A C 1
ATOM 599 O O . MET A 1 81 ? 0.634 -13.305 -5.942 1.00 82.38 81 MET A O 1
ATOM 603 N N . SER A 1 82 ? -1.158 -14.324 -5.047 1.00 81.88 82 SER A N 1
ATOM 604 C CA . SER A 1 82 ? -0.919 -15.597 -5.745 1.00 81.88 82 SER A CA 1
ATOM 605 C C . SER A 1 82 ? -1.067 -15.476 -7.264 1.00 81.88 82 SER A C 1
ATOM 607 O O . SER A 1 82 ? -0.452 -16.238 -8.004 1.00 81.88 82 SER A O 1
ATOM 609 N N . THR A 1 83 ? -1.852 -14.500 -7.730 1.00 76.12 83 THR A N 1
ATOM 610 C CA . THR A 1 83 ? -2.148 -14.287 -9.154 1.00 76.12 83 THR A CA 1
ATOM 611 C C . THR A 1 83 ? -1.390 -13.089 -9.735 1.00 76.12 83 THR A C 1
ATOM 613 O O . THR A 1 83 ? -1.014 -13.091 -10.902 1.00 76.12 83 THR A O 1
ATOM 616 N N . CYS A 1 84 ? -1.147 -12.061 -8.922 1.00 77.06 84 CYS A N 1
ATOM 617 C CA . CYS A 1 84 ? -0.676 -10.742 -9.346 1.00 77.06 84 CYS A CA 1
ATOM 618 C C . CYS A 1 84 ? 0.697 -10.366 -8.763 1.00 77.06 84 CYS A C 1
ATOM 620 O O . CYS A 1 84 ? 1.137 -9.224 -8.914 1.00 77.06 84 CYS A O 1
ATOM 622 N N . GLY A 1 85 ? 1.369 -11.309 -8.089 1.00 78.44 85 GLY A N 1
ATOM 623 C CA . GLY A 1 85 ? 2.626 -11.103 -7.363 1.00 78.44 85 GLY A CA 1
ATOM 624 C C . GLY A 1 85 ? 3.826 -10.696 -8.226 1.00 78.44 85 GLY A C 1
ATOM 625 O O . GLY A 1 85 ? 4.849 -10.239 -7.725 1.00 78.44 85 GLY A O 1
ATOM 626 N N . THR A 1 86 ? 3.763 -10.872 -9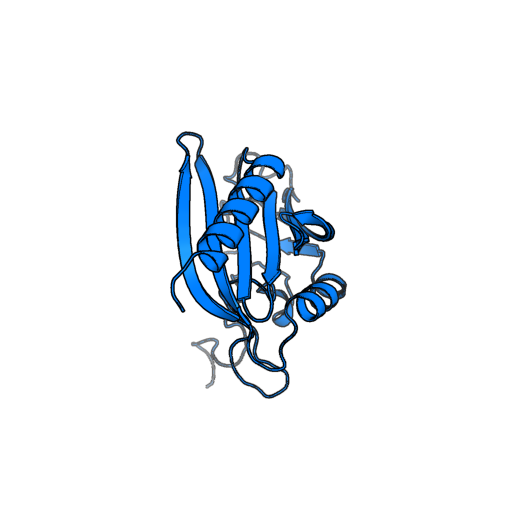.543 1.00 78.62 86 THR A N 1
ATOM 627 C CA . THR A 1 86 ? 4.803 -10.406 -10.467 1.00 78.62 86 THR A CA 1
ATOM 628 C C . THR A 1 86 ? 4.170 -10.049 -11.796 1.00 78.62 86 THR A C 1
ATOM 630 O O . THR A 1 86 ? 3.339 -10.793 -12.310 1.00 78.62 86 THR A O 1
ATOM 633 N N . TYR A 1 87 ? 4.564 -8.908 -12.351 1.00 72.69 87 TYR A N 1
ATOM 634 C CA . TYR A 1 87 ? 4.105 -8.459 -13.657 1.00 72.69 87 TYR A CA 1
ATOM 635 C C . TYR A 1 87 ? 5.159 -7.579 -14.328 1.00 72.69 87 TYR A C 1
ATOM 637 O O . TYR A 1 87 ? 5.949 -6.904 -13.664 1.00 72.69 87 TYR A O 1
ATOM 645 N N . ASP A 1 88 ? 5.148 -7.562 -15.658 1.00 71.12 88 ASP A N 1
ATOM 646 C CA . ASP A 1 88 ? 6.016 -6.683 -16.431 1.00 71.12 88 ASP A CA 1
ATOM 647 C C . ASP A 1 88 ? 5.283 -5.379 -16.757 1.00 71.12 88 ASP A C 1
ATOM 649 O O . ASP A 1 88 ? 4.137 -5.356 -17.222 1.00 71.12 88 ASP A O 1
ATOM 653 N N . ARG A 1 89 ? 5.962 -4.271 -16.482 1.00 68.69 89 ARG A N 1
ATOM 654 C CA . ARG A 1 89 ? 5.538 -2.915 -16.797 1.00 68.69 89 ARG A CA 1
ATOM 655 C C . ARG A 1 89 ? 6.361 -2.448 -17.993 1.00 68.69 89 ARG A C 1
ATOM 657 O O . ARG A 1 89 ? 7.501 -2.003 -17.841 1.00 68.69 89 ARG A O 1
ATOM 664 N N . ALA A 1 90 ? 5.803 -2.599 -19.189 1.00 60.84 90 ALA A N 1
ATOM 665 C CA . ALA A 1 90 ? 6.460 -2.169 -20.411 1.00 60.84 90 ALA A CA 1
ATOM 666 C C . ALA A 1 90 ? 6.212 -0.670 -20.622 1.00 60.84 90 ALA A C 1
ATOM 668 O O . ALA A 1 90 ? 5.133 -0.234 -21.004 1.00 60.84 90 ALA A O 1
ATOM 669 N N . PHE A 1 91 ? 7.227 0.135 -20.345 1.00 62.31 91 PHE A N 1
ATOM 670 C CA . PHE A 1 91 ? 7.252 1.560 -20.651 1.00 62.31 91 PHE A CA 1
ATOM 671 C C . PHE A 1 91 ? 8.452 1.812 -21.558 1.00 62.31 91 PHE A C 1
ATOM 673 O O . PHE A 1 91 ? 9.465 2.339 -21.119 1.00 62.31 91 PHE A O 1
ATOM 680 N N . PRO A 1 92 ? 8.374 1.360 -22.811 1.00 54.44 92 PRO A N 1
ATOM 681 C CA . PRO A 1 92 ? 7.960 2.290 -23.836 1.00 54.44 92 PRO A CA 1
ATOM 682 C C . PRO A 1 92 ? 6.766 1.742 -24.602 1.00 54.44 92 PRO A C 1
ATOM 684 O O . PRO A 1 92 ? 6.863 0.767 -25.341 1.00 54.44 92 PRO A O 1
ATOM 687 N N . THR A 1 93 ? 5.634 2.421 -24.479 1.00 53.50 93 THR A N 1
ATOM 688 C CA . THR A 1 93 ? 4.615 2.342 -25.523 1.00 53.50 93 THR A CA 1
ATOM 689 C C . THR A 1 93 ? 4.918 3.346 -26.615 1.00 53.50 93 THR A C 1
ATOM 691 O O . THR A 1 93 ? 5.731 4.252 -26.424 1.00 53.50 93 THR A O 1
ATOM 694 N N . PHE A 1 94 ? 4.209 3.242 -27.741 1.00 52.34 94 PHE A N 1
ATOM 695 C CA . PHE A 1 94 ? 4.183 4.301 -28.752 1.00 52.34 94 PHE A CA 1
ATOM 696 C C . PHE A 1 94 ? 3.942 5.695 -28.140 1.00 52.34 94 PHE A C 1
ATOM 698 O O . PHE A 1 94 ? 4.478 6.677 -28.639 1.00 52.34 94 PHE A O 1
ATOM 705 N N . ALA A 1 95 ? 3.187 5.780 -27.037 1.00 55.53 95 ALA A N 1
ATOM 706 C CA . ALA A 1 95 ? 2.859 7.034 -26.365 1.00 55.53 95 ALA A CA 1
ATOM 707 C C . ALA A 1 95 ? 3.980 7.587 -25.466 1.00 55.53 95 ALA A C 1
ATOM 709 O O . ALA A 1 95 ? 3.997 8.785 -25.195 1.00 55.53 95 ALA A O 1
ATOM 710 N N . ASN A 1 96 ? 4.910 6.756 -24.984 1.00 60.88 96 ASN A N 1
ATOM 711 C CA . ASN A 1 96 ? 6.030 7.238 -24.174 1.00 60.88 96 ASN A CA 1
ATOM 712 C C . ASN A 1 96 ? 7.305 6.415 -24.422 1.00 60.88 96 ASN A C 1
ATOM 714 O O . ASN A 1 96 ? 7.764 5.686 -23.540 1.00 60.88 96 ASN A O 1
ATOM 718 N N . PRO A 1 97 ? 7.902 6.514 -25.626 1.00 65.44 97 PRO A N 1
ATOM 719 C CA . PRO A 1 97 ? 9.056 5.706 -26.005 1.00 65.44 97 PRO A CA 1
ATOM 720 C C . PRO A 1 97 ? 10.338 6.068 -25.240 1.00 65.44 97 PRO A C 1
ATOM 722 O O . PRO A 1 97 ? 11.359 5.391 -25.378 1.00 65.44 97 PRO A O 1
ATOM 725 N N . GLN A 1 98 ? 10.298 7.147 -24.456 1.00 69.75 98 GLN A N 1
ATOM 726 C CA . GLN A 1 98 ? 11.447 7.767 -23.803 1.00 69.75 98 GLN A CA 1
ATOM 727 C C . GLN A 1 98 ? 11.719 7.247 -22.390 1.00 69.75 98 GLN A C 1
ATOM 729 O O . GLN A 1 98 ? 12.696 7.671 -21.791 1.00 69.75 98 GLN A O 1
ATOM 734 N N . VAL A 1 99 ? 10.917 6.326 -21.858 1.00 73.19 99 VAL A N 1
ATOM 735 C CA . VAL A 1 99 ? 11.129 5.699 -20.540 1.00 73.19 99 VAL A CA 1
ATOM 736 C C . VAL A 1 99 ? 11.671 4.266 -20.678 1.00 73.19 99 VAL A C 1
ATOM 738 O O . VAL A 1 99 ? 11.816 3.756 -21.793 1.00 73.19 99 VAL A O 1
ATOM 741 N N . ARG A 1 100 ? 12.083 3.657 -19.557 1.00 75.12 100 ARG A N 1
ATOM 742 C CA . ARG A 1 100 ? 12.641 2.289 -19.496 1.00 75.12 100 ARG A CA 1
ATOM 743 C C . ARG A 1 100 ? 11.579 1.226 -19.209 1.00 75.12 100 ARG A C 1
ATOM 745 O O . ARG A 1 100 ? 10.680 1.455 -18.397 1.00 75.12 100 ARG A O 1
ATOM 752 N N . ASN A 1 101 ? 11.776 0.021 -19.751 1.00 76.75 101 ASN A N 1
ATOM 753 C CA . ASN A 1 101 ? 10.997 -1.163 -19.386 1.00 76.75 101 ASN A CA 1
ATOM 754 C C . ASN A 1 101 ? 11.378 -1.695 -18.005 1.00 76.75 101 ASN A C 1
ATOM 756 O O . ASN A 1 101 ? 12.561 -1.742 -17.655 1.00 76.75 101 ASN A O 1
ATOM 760 N N . GLN A 1 102 ? 10.394 -2.170 -17.235 1.00 78.25 102 GLN A N 1
ATOM 761 C CA . GLN A 1 102 ? 10.638 -2.719 -15.902 1.00 78.25 102 GLN A CA 1
ATOM 762 C C . GLN A 1 102 ? 9.839 -3.988 -15.612 1.00 78.25 102 GLN A C 1
ATOM 764 O O . GLN A 1 102 ? 8.685 -4.122 -16.004 1.00 78.25 102 GLN A O 1
ATOM 769 N N . ARG A 1 103 ? 10.434 -4.896 -14.838 1.00 81.62 103 ARG A N 1
ATOM 770 C CA . ARG A 1 103 ? 9.715 -5.960 -14.138 1.00 81.62 103 ARG A CA 1
ATOM 771 C C . ARG A 1 103 ? 9.401 -5.483 -12.738 1.00 81.62 103 ARG A C 1
ATOM 773 O O . ARG A 1 103 ? 10.313 -5.073 -12.018 1.00 81.62 103 ARG A O 1
ATOM 780 N N . VAL A 1 104 ? 8.134 -5.575 -12.359 1.00 82.00 104 VAL A N 1
ATOM 781 C CA . VAL A 1 104 ? 7.681 -5.317 -10.999 1.00 82.00 104 VAL A CA 1
ATOM 782 C C . VAL A 1 104 ? 7.431 -6.653 -10.319 1.00 82.00 104 VAL A C 1
ATOM 784 O O . VAL A 1 104 ? 6.656 -7.485 -10.791 1.00 82.00 104 VAL A O 1
ATOM 787 N N . THR A 1 105 ? 8.085 -6.849 -9.185 1.00 83.56 105 THR A N 1
ATOM 788 C CA . THR A 1 105 ? 7.839 -7.983 -8.300 1.00 83.56 105 THR A CA 1
ATOM 789 C C . THR A 1 105 ? 7.275 -7.447 -7.005 1.00 83.56 105 THR A C 1
ATOM 791 O O . THR A 1 105 ? 7.854 -6.548 -6.392 1.00 83.56 105 THR A O 1
ATOM 794 N N . THR A 1 106 ? 6.138 -7.993 -6.600 1.00 85.69 106 THR A N 1
ATOM 795 C CA . THR A 1 106 ? 5.508 -7.676 -5.332 1.00 85.69 106 THR A CA 1
ATOM 796 C C . THR A 1 106 ? 5.646 -8.854 -4.377 1.00 85.69 106 THR A C 1
ATOM 798 O O . THR A 1 106 ? 5.755 -10.009 -4.787 1.00 85.69 106 THR A O 1
ATOM 801 N N . ALA A 1 107 ? 5.647 -8.575 -3.081 1.00 85.94 107 ALA A N 1
ATOM 802 C CA . ALA A 1 107 ? 5.535 -9.594 -2.046 1.00 85.94 107 ALA A CA 1
ATOM 803 C C . ALA A 1 107 ? 4.626 -9.083 -0.931 1.00 85.94 107 ALA A C 1
ATOM 805 O O . ALA A 1 107 ? 4.606 -7.884 -0.658 1.00 85.94 107 ALA A O 1
ATOM 806 N N . PHE A 1 108 ? 3.888 -9.996 -0.299 1.00 85.94 108 PHE A N 1
ATOM 807 C CA . PHE A 1 108 ? 3.051 -9.714 0.862 1.00 85.94 108 PHE A CA 1
ATOM 808 C C . PHE A 1 108 ? 3.335 -10.743 1.946 1.00 85.94 108 PHE A C 1
ATOM 810 O O . PHE A 1 108 ? 3.161 -11.941 1.721 1.00 85.94 108 PHE A O 1
ATOM 817 N N . THR A 1 109 ? 3.778 -10.283 3.108 1.00 86.25 109 THR A N 1
ATOM 818 C CA . THR A 1 109 ? 4.145 -11.145 4.231 1.00 86.25 109 THR A CA 1
ATOM 819 C C . THR A 1 109 ? 3.401 -10.727 5.485 1.00 86.25 109 THR A C 1
ATOM 821 O O . THR A 1 109 ? 3.192 -9.545 5.757 1.00 86.25 109 THR A O 1
ATOM 824 N N . ARG A 1 110 ? 2.984 -11.724 6.265 1.00 86.19 110 ARG A N 1
ATOM 825 C CA . ARG A 1 110 ? 2.531 -11.515 7.639 1.00 86.19 110 ARG A CA 1
ATOM 826 C C . ARG A 1 110 ? 3.762 -11.315 8.520 1.00 86.19 110 ARG A C 1
ATOM 828 O O . ARG A 1 110 ? 4.695 -12.106 8.434 1.00 86.19 110 ARG A O 1
ATOM 835 N N . GLU A 1 111 ? 3.743 -10.296 9.368 1.00 81.75 111 GLU A N 1
ATOM 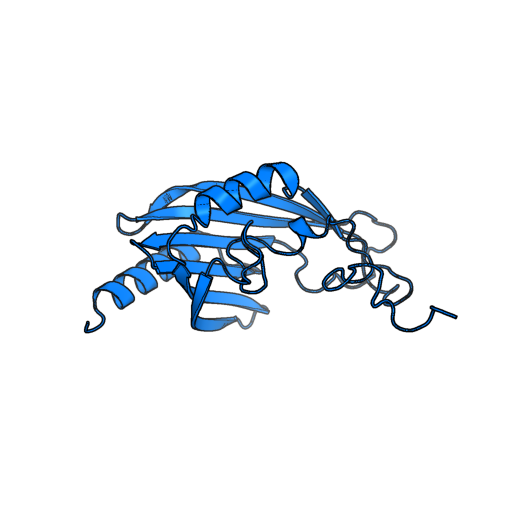836 C CA . GLU A 1 111 ? 4.902 -9.895 10.177 1.00 81.75 111 GLU A CA 1
ATOM 837 C C . GLU A 1 111 ? 4.627 -10.012 11.682 1.00 81.75 111 GLU A C 1
ATOM 839 O O . GLU A 1 111 ? 3.647 -10.626 12.110 1.00 81.75 111 GLU A O 1
ATOM 844 N N . GLN A 1 112 ? 5.509 -9.438 12.502 1.00 76.44 112 GLN A N 1
ATOM 845 C CA . GLN A 1 112 ? 5.287 -9.292 13.937 1.00 76.44 112 GLN A CA 1
ATOM 846 C C . GLN A 1 112 ? 4.199 -8.251 14.250 1.00 76.44 112 GLN A C 1
ATOM 848 O O . GLN A 1 112 ? 3.757 -7.472 13.402 1.00 76.44 112 GLN A O 1
ATOM 853 N N . THR A 1 113 ? 3.717 -8.271 15.488 1.00 82.38 113 THR A N 1
ATOM 854 C CA . THR A 1 113 ? 2.715 -7.320 15.968 1.00 82.38 113 THR A CA 1
ATOM 855 C C . THR A 1 113 ? 3.341 -5.959 16.267 1.00 82.38 113 THR A C 1
ATOM 857 O O . THR A 1 113 ? 4.310 -5.895 17.021 1.00 82.38 113 THR A O 1
ATOM 860 N N . THR A 1 114 ? 2.730 -4.882 15.780 1.00 80.88 114 THR A N 1
ATOM 861 C CA . THR A 1 114 ? 3.082 -3.493 16.119 1.00 80.88 114 THR A CA 1
ATOM 862 C C . THR A 1 114 ? 1.989 -2.941 17.026 1.00 80.88 114 THR A C 1
ATOM 864 O O . THR A 1 114 ? 0.810 -3.035 16.690 1.00 80.88 114 THR A O 1
ATOM 867 N N . SER A 1 115 ? 2.353 -2.432 18.207 1.00 80.50 115 SER A N 1
ATOM 868 C CA . SER A 1 115 ? 1.390 -2.009 19.244 1.00 80.50 115 SER A CA 1
ATOM 869 C C . SER A 1 115 ? 0.329 -3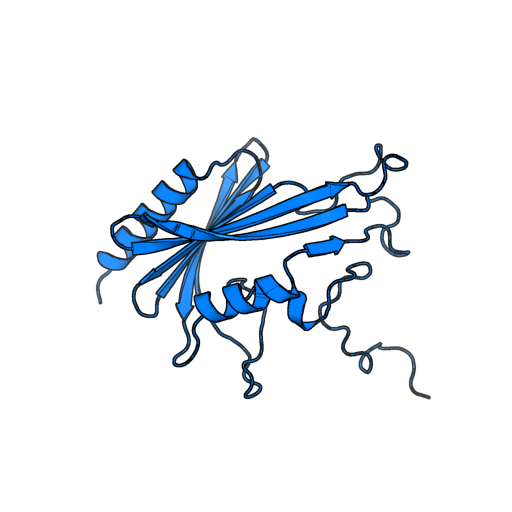.075 19.577 1.00 80.50 115 SER A C 1
ATOM 871 O O . SER A 1 115 ? -0.840 -2.765 19.774 1.00 80.50 115 SER A O 1
ATOM 873 N N . GLY A 1 116 ? 0.709 -4.359 19.584 1.00 80.38 116 GLY A N 1
ATOM 874 C CA . GLY A 1 116 ? -0.214 -5.480 19.831 1.00 80.38 116 GLY A CA 1
ATOM 875 C C . GLY A 1 116 ? -1.143 -5.833 18.658 1.00 80.38 116 GLY A C 1
ATOM 876 O O . GLY A 1 116 ? -1.922 -6.780 18.760 1.00 80.38 116 GLY A O 1
ATOM 877 N N . VAL A 1 117 ? -1.043 -5.130 17.527 1.00 85.31 117 VAL A N 1
ATOM 878 C CA . VAL A 1 117 ? -1.854 -5.358 16.326 1.00 85.31 117 VAL A CA 1
ATOM 879 C C . VAL A 1 117 ? -1.051 -6.139 15.293 1.00 85.31 117 VAL A C 1
ATOM 881 O O . VAL A 1 117 ? 0.098 -5.814 15.003 1.00 85.31 117 VAL A O 1
ATOM 884 N N . GLN A 1 118 ? -1.658 -7.170 14.705 1.00 89.25 118 GLN A N 1
ATOM 885 C CA . GLN A 1 118 ? -1.051 -7.918 13.607 1.00 89.25 118 GLN A CA 1
ATOM 886 C C . GLN A 1 118 ? -0.805 -7.005 12.398 1.00 89.25 118 GLN A C 1
ATOM 888 O O . GLN A 1 118 ? -1.745 -6.399 11.878 1.00 89.25 118 GLN A O 1
ATOM 893 N N . THR A 1 119 ? 0.439 -6.973 11.917 1.00 89.06 119 THR A N 1
ATOM 894 C CA . THR A 1 119 ? 0.822 -6.208 10.726 1.00 89.06 119 THR A CA 1
ATOM 895 C C . THR A 1 119 ? 1.162 -7.106 9.542 1.00 89.06 119 THR A C 1
ATOM 897 O O . THR A 1 119 ? 1.436 -8.305 9.693 1.00 89.06 119 THR A O 1
ATOM 900 N N . TYR A 1 120 ? 1.120 -6.516 8.353 1.00 90.19 120 TYR A N 1
ATOM 901 C CA . TYR A 1 120 ? 1.474 -7.150 7.095 1.00 90.19 120 TYR A CA 1
ATOM 902 C C . TYR A 1 120 ? 2.323 -6.192 6.269 1.00 90.19 120 TYR A C 1
ATOM 904 O O . TYR A 1 120 ? 1.994 -5.012 6.154 1.00 90.19 120 TYR A O 1
ATOM 912 N N . ARG A 1 121 ? 3.404 -6.690 5.672 1.00 90.31 121 ARG A N 1
ATOM 913 C CA . ARG A 1 121 ? 4.258 -5.908 4.778 1.00 90.31 121 ARG A CA 1
ATOM 914 C C . ARG A 1 121 ? 3.926 -6.245 3.344 1.00 90.31 121 ARG A C 1
ATOM 916 O O . ARG A 1 121 ? 3.911 -7.410 2.967 1.00 90.31 121 ARG A O 1
ATOM 923 N N . PHE A 1 122 ? 3.702 -5.216 2.547 1.00 87.38 122 PHE A N 1
ATOM 924 C CA . PHE A 1 122 ? 3.703 -5.300 1.103 1.00 87.38 122 PHE A CA 1
ATOM 925 C C . PHE A 1 122 ? 4.921 -4.550 0.569 1.00 87.38 122 PHE A C 1
ATOM 927 O O . PHE A 1 122 ? 5.163 -3.400 0.926 1.00 87.38 122 PHE A O 1
ATOM 934 N N . VAL A 1 123 ? 5.687 -5.184 -0.308 1.00 88.62 123 VAL A N 1
ATOM 935 C CA . VAL A 1 123 ? 6.795 -4.537 -1.014 1.00 88.62 123 VAL A CA 1
ATOM 936 C C . VAL A 1 123 ? 6.576 -4.676 -2.504 1.00 88.62 123 VAL A C 1
ATOM 938 O O . VAL A 1 123 ? 6.218 -5.752 -2.968 1.00 88.62 123 VAL A O 1
ATOM 941 N N . ALA A 1 124 ? 6.803 -3.600 -3.246 1.00 86.00 124 ALA A N 1
ATOM 942 C CA . ALA A 1 124 ? 6.911 -3.624 -4.694 1.00 86.00 124 ALA A CA 1
ATOM 943 C C . ALA A 1 124 ? 8.315 -3.169 -5.079 1.00 86.00 124 ALA A C 1
ATOM 945 O O . ALA A 1 124 ? 8.729 -2.062 -4.740 1.00 86.00 124 ALA A O 1
ATOM 946 N N . SER A 1 125 ? 9.039 -4.025 -5.788 1.00 86.12 125 SER A N 1
ATOM 947 C CA . SER A 1 125 ? 10.387 -3.754 -6.270 1.00 86.12 125 SER A CA 1
ATOM 948 C C . SER A 1 125 ? 10.385 -3.760 -7.787 1.00 86.12 125 SER A C 1
ATOM 950 O O . SER A 1 125 ? 9.912 -4.710 -8.412 1.00 86.12 125 SER A O 1
ATOM 952 N N . SER A 1 126 ? 10.939 -2.707 -8.376 1.00 83.06 126 SER A N 1
ATOM 953 C CA . SER A 1 126 ? 11.090 -2.593 -9.824 1.00 83.06 126 SER A CA 1
ATOM 954 C C . SER A 1 126 ? 12.537 -2.845 -10.232 1.00 83.06 126 SER A C 1
ATOM 956 O O . SER A 1 126 ? 13.454 -2.246 -9.670 1.00 83.06 126 SER A O 1
ATOM 958 N N . ARG A 1 127 ? 12.745 -3.690 -11.243 1.00 81.94 127 ARG A N 1
ATOM 959 C CA . ARG A 1 127 ? 14.046 -3.888 -11.900 1.00 81.94 127 ARG A CA 1
ATOM 960 C C . ARG A 1 127 ? 13.933 -3.589 -13.388 1.00 81.94 127 ARG A C 1
ATOM 962 O O . ARG A 1 127 ? 12.911 -3.901 -13.992 1.00 81.94 127 ARG A O 1
ATOM 969 N N . SER A 1 128 ? 14.968 -3.011 -13.983 1.00 79.38 128 SER A N 1
ATOM 970 C CA . SER A 1 128 ? 14.994 -2.774 -15.429 1.00 79.38 128 SER A CA 1
ATOM 971 C C . SER A 1 128 ? 15.005 -4.095 -16.202 1.00 79.38 128 SER A C 1
ATOM 973 O O . SER A 1 128 ? 15.615 -5.067 -15.754 1.00 79.38 128 SER A O 1
ATOM 975 N N . LEU A 1 129 ? 14.310 -4.133 -17.339 1.00 74.81 129 LEU A N 1
ATOM 976 C CA . LEU A 1 129 ? 14.304 -5.286 -18.249 1.00 74.81 129 LEU A CA 1
ATOM 977 C C . LEU A 1 129 ? 15.341 -5.155 -19.370 1.00 74.81 129 LEU A C 1
ATOM 979 O O . LEU A 1 129 ? 15.770 -6.168 -19.914 1.00 74.81 129 LEU A O 1
ATOM 983 N N . ASP A 1 130 ? 15.740 -3.928 -19.700 1.00 71.69 130 ASP A N 1
ATOM 984 C CA . ASP A 1 130 ? 16.686 -3.609 -20.760 1.00 71.69 130 ASP A CA 1
ATOM 985 C C . ASP A 1 130 ? 17.807 -2.666 -20.289 1.00 71.69 130 ASP A C 1
ATOM 987 O O . ASP A 1 130 ? 17.590 -1.604 -19.691 1.00 71.69 130 ASP A O 1
ATOM 991 N N . ASP A 1 131 ? 19.043 -3.045 -20.618 1.00 65.25 131 ASP A N 1
ATOM 992 C CA . ASP A 1 131 ? 20.228 -2.201 -20.428 1.00 65.25 131 ASP A CA 1
ATOM 993 C C . ASP A 1 131 ? 20.433 -1.238 -21.607 1.00 65.25 131 ASP A C 1
ATOM 995 O O . ASP A 1 131 ? 21.042 -0.177 -21.455 1.00 65.25 131 ASP A O 1
ATOM 999 N N . ALA A 1 132 ? 19.845 -1.542 -22.770 1.00 66.00 132 ALA A N 1
ATOM 1000 C CA . ALA A 1 132 ? 19.908 -0.709 -23.974 1.00 66.00 132 ALA A CA 1
ATOM 1001 C C . ALA A 1 132 ? 19.264 0.679 -23.791 1.00 66.00 132 ALA A C 1
ATOM 1003 O O . ALA A 1 132 ? 19.529 1.602 -24.557 1.00 66.00 132 ALA A O 1
ATOM 1004 N N . THR A 1 133 ? 18.432 0.853 -22.763 1.00 65.06 133 THR A N 1
ATOM 1005 C CA . THR A 1 133 ? 17.772 2.121 -22.443 1.00 65.06 133 THR A CA 1
ATOM 1006 C C . THR A 1 133 ? 18.316 2.762 -21.167 1.00 65.06 133 THR A C 1
ATOM 1008 O O . THR A 1 133 ? 17.627 3.571 -20.555 1.00 65.06 133 THR A O 1
ATOM 1011 N N . THR A 1 134 ? 19.528 2.417 -20.721 1.00 64.56 134 THR A N 1
ATOM 1012 C CA . THR A 1 134 ? 20.084 2.888 -19.434 1.00 64.56 134 THR A CA 1
ATOM 1013 C C . THR A 1 134 ? 20.180 4.417 -19.314 1.00 64.56 134 THR A C 1
ATOM 1015 O O . THR A 1 134 ? 20.107 4.935 -18.205 1.00 64.56 134 THR A O 1
ATOM 1018 N N . GLY A 1 135 ? 20.235 5.148 -20.434 1.00 67.00 135 GLY A N 1
ATOM 1019 C CA . GLY A 1 135 ? 20.174 6.618 -20.468 1.00 67.00 135 GLY A CA 1
ATOM 1020 C C . GLY A 1 135 ? 18.765 7.230 -20.442 1.00 67.00 135 GLY A C 1
ATOM 1021 O O . GLY A 1 135 ? 18.638 8.451 -20.399 1.00 67.00 135 GLY A O 1
ATOM 1022 N N . LYS A 1 136 ? 17.702 6.419 -20.483 1.00 77.06 136 LYS A N 1
ATOM 1023 C CA . LYS A 1 136 ? 16.316 6.893 -20.407 1.00 77.06 136 LYS A CA 1
ATOM 1024 C C . LYS A 1 136 ? 15.879 7.076 -18.948 1.00 77.06 136 LYS A C 1
ATOM 1026 O O . LYS A 1 136 ? 16.272 6.271 -18.096 1.00 77.06 136 LYS A O 1
ATOM 1031 N N . PRO A 1 137 ? 15.036 8.078 -18.641 1.00 74.50 137 PRO A N 1
ATOM 1032 C CA . PRO A 1 137 ? 14.453 8.230 -17.315 1.00 74.50 137 PRO A CA 1
ATOM 1033 C C . PRO A 1 137 ? 13.685 6.975 -16.879 1.00 74.50 137 PRO A C 1
ATOM 1035 O O . PRO A 1 137 ? 13.059 6.273 -17.679 1.00 74.50 137 PRO A O 1
ATOM 1038 N N . LEU A 1 138 ? 13.724 6.706 -15.575 1.00 74.12 138 LEU A N 1
ATOM 1039 C CA . LEU A 1 138 ? 12.901 5.673 -14.959 1.00 74.12 138 LEU A CA 1
ATOM 1040 C C . LEU A 1 138 ? 11.428 6.120 -14.921 1.00 74.12 138 LEU A C 1
ATOM 1042 O O . LEU A 1 138 ? 11.157 7.315 -14.777 1.00 74.12 138 LEU A O 1
ATOM 1046 N N . PRO A 1 139 ? 10.467 5.187 -15.020 1.00 69.50 139 PRO A N 1
ATOM 1047 C CA . PRO A 1 139 ? 9.057 5.529 -14.892 1.00 69.50 139 PRO A CA 1
ATOM 1048 C C . PRO A 1 139 ? 8.726 6.034 -13.480 1.00 69.50 139 PRO A C 1
ATOM 1050 O O . PRO A 1 139 ? 9.380 5.690 -12.495 1.00 69.50 139 PRO A O 1
ATOM 1053 N N . SER A 1 140 ? 7.662 6.832 -13.369 1.00 64.19 140 SER A N 1
ATOM 1054 C CA . SER A 1 140 ? 7.143 7.267 -12.068 1.00 64.19 140 SER A CA 1
ATOM 1055 C C . SER A 1 140 ? 6.753 6.054 -11.212 1.00 64.19 140 SER A C 1
ATOM 1057 O O . SER A 1 140 ? 6.050 5.151 -11.681 1.00 64.19 140 SER A O 1
ATOM 1059 N N . GLY A 1 141 ? 7.231 6.023 -9.966 1.00 62.62 141 GLY A N 1
ATOM 1060 C CA . GLY A 1 141 ? 7.076 4.875 -9.066 1.00 62.62 141 GLY A CA 1
ATOM 1061 C C . GLY A 1 141 ? 8.102 3.754 -9.274 1.00 62.62 141 GLY A C 1
ATOM 1062 O O . GLY A 1 141 ? 7.957 2.692 -8.678 1.00 62.62 141 GLY A O 1
ATOM 1063 N N . ALA A 1 142 ? 9.134 3.965 -10.099 1.00 67.38 142 ALA A N 1
ATOM 1064 C CA . ALA A 1 142 ? 10.286 3.071 -10.155 1.00 67.38 142 ALA A CA 1
ATOM 1065 C C . ALA A 1 142 ? 11.067 3.073 -8.833 1.00 67.38 142 ALA A C 1
ATOM 1067 O O . ALA A 1 142 ? 11.207 4.101 -8.171 1.00 67.38 142 ALA A O 1
ATOM 1068 N N . GLY A 1 143 ? 11.633 1.916 -8.490 1.00 79.19 143 GLY A N 1
ATOM 1069 C CA . GLY A 1 143 ? 12.376 1.699 -7.252 1.00 79.19 143 GLY A CA 1
ATOM 1070 C C . GLY A 1 143 ? 11.654 0.726 -6.328 1.00 79.19 143 GLY A C 1
ATOM 1071 O O . GLY A 1 143 ? 10.991 -0.202 -6.799 1.00 79.19 143 GLY A O 1
ATOM 1072 N N . VAL A 1 144 ? 11.830 0.920 -5.021 1.00 84.81 144 VAL A N 1
ATOM 1073 C CA . VAL A 1 144 ? 11.187 0.109 -3.984 1.00 84.81 144 VAL A CA 1
ATOM 1074 C C . VAL A 1 144 ? 10.093 0.933 -3.314 1.00 84.81 144 VAL A C 1
ATOM 1076 O O . VAL A 1 144 ? 10.383 1.957 -2.693 1.00 84.81 144 VAL A O 1
ATOM 1079 N N . THR A 1 145 ? 8.859 0.452 -3.414 1.00 88.31 145 THR A N 1
ATOM 1080 C CA . THR A 1 145 ? 7.726 0.914 -2.610 1.00 88.31 145 THR A CA 1
ATOM 1081 C C . THR A 1 145 ? 7.516 -0.070 -1.472 1.00 88.31 145 THR A C 1
ATOM 1083 O O . THR A 1 145 ? 7.473 -1.283 -1.685 1.00 88.31 145 THR A O 1
ATOM 1086 N N . ARG A 1 146 ? 7.389 0.451 -0.257 1.00 91.00 146 ARG A N 1
ATOM 1087 C CA . ARG A 1 146 ? 7.133 -0.319 0.960 1.00 91.00 146 ARG A CA 1
ATOM 1088 C C . ARG A 1 146 ? 5.796 0.117 1.515 1.00 91.00 146 ARG A C 1
ATOM 1090 O O . ARG A 1 146 ? 5.535 1.308 1.606 1.00 91.00 146 ARG A O 1
ATOM 1097 N N . VAL A 1 147 ? 4.964 -0.834 1.892 1.00 90.00 147 VAL A N 1
ATOM 1098 C CA . VAL A 1 147 ? 3.669 -0.578 2.501 1.00 90.00 147 VAL A CA 1
ATOM 1099 C C . VAL A 1 147 ? 3.549 -1.449 3.737 1.00 90.00 147 VAL A C 1
ATOM 1101 O O . VAL A 1 147 ? 3.760 -2.659 3.674 1.00 90.00 147 VAL A O 1
ATOM 1104 N N . LEU A 1 148 ? 3.211 -0.838 4.863 1.00 91.81 148 LEU A N 1
ATOM 1105 C CA . LEU A 1 148 ? 2.846 -1.541 6.080 1.00 91.81 148 LEU A CA 1
ATOM 1106 C C . LEU A 1 148 ? 1.338 -1.420 6.285 1.00 91.81 148 LEU A C 1
ATOM 1108 O O . LEU A 1 148 ? 0.792 -0.320 6.249 1.00 91.81 148 LEU A O 1
ATOM 1112 N N . LEU A 1 149 ? 0.678 -2.554 6.483 1.00 89.88 149 LEU A N 1
ATOM 1113 C CA . LEU A 1 149 ? -0.762 -2.665 6.659 1.00 89.88 149 LEU A CA 1
ATOM 1114 C C . LEU A 1 149 ? -1.069 -3.210 8.054 1.00 89.88 149 LEU A C 1
ATOM 1116 O O . LEU A 1 149 ? -0.469 -4.199 8.478 1.00 89.88 149 LEU A O 1
ATOM 1120 N N . ALA A 1 150 ? -2.054 -2.639 8.736 1.00 90.75 150 ALA A N 1
ATOM 1121 C CA . ALA A 1 150 ? -2.630 -3.230 9.938 1.00 90.75 150 ALA A CA 1
ATOM 1122 C C . ALA A 1 150 ? -4.145 -3.086 9.953 1.00 90.75 150 ALA A C 1
ATOM 1124 O O . ALA A 1 150 ? -4.700 -2.132 9.411 1.00 90.75 150 ALA A O 1
ATOM 1125 N N . ARG A 1 151 ? -4.817 -4.032 10.610 1.00 87.25 151 ARG A N 1
ATOM 1126 C CA . ARG A 1 151 ? -6.270 -4.013 10.783 1.00 87.25 151 ARG A CA 1
ATOM 1127 C C . ARG A 1 151 ? -6.622 -4.018 12.262 1.00 87.25 151 ARG A C 1
ATOM 1129 O O . ARG A 1 151 ? -6.311 -4.976 12.966 1.00 87.25 151 ARG A O 1
ATOM 1136 N N . VAL A 1 152 ? -7.352 -2.998 12.700 1.00 85.38 152 VAL A N 1
ATOM 1137 C CA . VAL A 1 152 ? -7.956 -2.919 14.035 1.00 85.38 152 VAL A CA 1
ATOM 1138 C C . VAL A 1 152 ? -9.468 -2.924 13.868 1.00 85.38 152 VAL A C 1
ATOM 1140 O O . VAL A 1 152 ? -10.075 -1.935 13.458 1.00 85.38 152 VAL A O 1
ATOM 1143 N N . ARG A 1 153 ? -10.106 -4.058 14.176 1.00 84.25 153 ARG A N 1
ATOM 1144 C CA . ARG A 1 153 ? -11.545 -4.275 13.936 1.00 84.25 153 ARG A CA 1
ATOM 1145 C C . ARG A 1 153 ? -11.901 -4.035 12.457 1.00 84.25 153 ARG A C 1
ATOM 1147 O O . ARG A 1 153 ? -11.468 -4.803 11.607 1.00 84.25 153 ARG A O 1
ATOM 1154 N N . SER A 1 154 ? -12.679 -2.988 12.164 1.00 82.88 154 SER A N 1
ATOM 1155 C CA . SER A 1 154 ? -13.068 -2.578 10.806 1.00 82.88 154 SER A CA 1
ATOM 1156 C C . SER A 1 154 ? -12.245 -1.405 10.272 1.00 82.88 154 SER A C 1
ATOM 1158 O O . SER A 1 154 ? -12.584 -0.870 9.228 1.00 82.88 154 SER A O 1
ATOM 1160 N N . VAL A 1 155 ? -11.188 -0.982 10.964 1.00 86.69 155 VAL A N 1
ATOM 1161 C CA . VAL A 1 155 ? -10.294 0.089 10.512 1.00 86.69 155 VAL A CA 1
ATOM 1162 C C . VAL A 1 155 ? -9.014 -0.531 9.971 1.00 86.69 155 VAL A C 1
ATOM 1164 O O . VAL A 1 155 ? -8.449 -1.439 10.584 1.00 86.69 155 VAL A O 1
ATOM 1167 N N . VAL A 1 156 ? -8.575 -0.051 8.816 1.00 87.94 156 VAL A N 1
ATOM 1168 C CA . VAL A 1 156 ? -7.362 -0.480 8.128 1.00 87.94 156 VAL A CA 1
ATOM 1169 C C . VAL A 1 156 ? -6.421 0.712 8.056 1.00 87.94 156 VAL A C 1
ATOM 1171 O O . VAL A 1 156 ? -6.805 1.795 7.625 1.00 87.94 156 VAL A O 1
ATOM 1174 N N . PHE A 1 157 ? -5.196 0.507 8.515 1.00 90.44 157 PHE A N 1
ATOM 1175 C CA . PHE A 1 157 ? -4.128 1.492 8.488 1.00 90.44 157 PHE A CA 1
ATOM 1176 C C . PHE A 1 157 ? -3.110 1.069 7.442 1.00 90.44 157 PHE A C 1
ATOM 1178 O O . PHE A 1 157 ? -2.670 -0.082 7.446 1.00 90.44 157 PHE A O 1
ATOM 1185 N N . THR A 1 158 ? -2.714 2.012 6.597 1.00 90.75 158 THR A N 1
ATOM 1186 C CA . THR A 1 158 ? -1.734 1.802 5.534 1.00 90.75 158 THR A CA 1
ATOM 1187 C C . THR A 1 158 ? -0.656 2.869 5.645 1.00 90.75 158 THR A C 1
ATOM 1189 O O . THR A 1 158 ? -0.959 4.056 5.554 1.00 90.75 158 THR A O 1
ATOM 1192 N N . VAL A 1 159 ? 0.602 2.472 5.820 1.00 92.25 159 VAL A N 1
ATOM 1193 C CA . VAL A 1 159 ? 1.759 3.373 5.733 1.00 92.25 159 VAL A CA 1
ATOM 1194 C C . VAL A 1 159 ? 2.550 3.005 4.490 1.00 92.25 159 VAL A C 1
ATOM 1196 O O . VAL A 1 159 ? 3.242 1.992 4.474 1.00 92.25 159 VAL A O 1
ATOM 1199 N N . GLU A 1 160 ? 2.422 3.809 3.441 1.00 90.94 160 GLU A N 1
ATOM 1200 C CA . GLU A 1 160 ? 3.148 3.648 2.183 1.00 90.94 160 GLU A CA 1
ATOM 1201 C C . GLU A 1 160 ? 4.361 4.570 2.156 1.00 90.94 160 GLU A C 1
ATOM 1203 O O . GLU A 1 160 ? 4.236 5.752 2.464 1.00 90.94 160 GLU A O 1
ATOM 1208 N N . ALA A 1 161 ? 5.515 4.061 1.737 1.00 91.44 161 ALA A N 1
ATOM 1209 C CA . ALA A 1 161 ? 6.710 4.855 1.543 1.00 91.44 161 ALA A CA 1
ATOM 1210 C C . ALA A 1 161 ? 7.524 4.453 0.312 1.00 91.44 161 ALA A C 1
ATOM 1212 O O . ALA A 1 161 ? 7.574 3.288 -0.090 1.00 91.44 161 ALA A O 1
ATOM 1213 N N . THR A 1 162 ? 8.230 5.434 -0.241 1.00 89.50 162 THR A N 1
ATOM 1214 C CA . THR A 1 162 ? 9.209 5.273 -1.319 1.00 89.50 162 THR A CA 1
ATOM 1215 C C . THR A 1 162 ? 10.541 5.918 -0.937 1.00 89.50 162 THR A C 1
ATOM 1217 O O . THR A 1 162 ? 10.631 6.711 0.003 1.00 89.50 162 THR A O 1
ATOM 1220 N N . GLY A 1 163 ? 11.600 5.580 -1.675 1.00 85.75 163 GLY A N 1
ATOM 1221 C CA . GLY A 1 163 ? 12.932 6.136 -1.442 1.00 85.75 163 GLY A CA 1
ATOM 1222 C C . GLY A 1 163 ? 13.657 5.461 -0.275 1.00 85.75 163 GLY A C 1
ATOM 1223 O O . GLY A 1 163 ? 13.670 4.227 -0.168 1.00 85.75 163 GLY A O 1
ATOM 1224 N N . LYS A 1 164 ? 14.302 6.272 0.572 1.00 85.00 164 LYS A N 1
ATOM 1225 C CA . LYS A 1 164 ? 15.225 5.816 1.629 1.00 85.00 164 LYS A CA 1
ATOM 1226 C C . LYS A 1 164 ? 14.544 5.436 2.949 1.00 85.00 164 LYS A C 1
ATOM 1228 O O . LYS A 1 164 ? 15.230 5.007 3.868 1.00 85.00 164 LYS A O 1
ATOM 1233 N N . ILE A 1 165 ? 13.222 5.562 3.037 1.00 87.88 165 ILE A N 1
ATOM 1234 C CA . ILE A 1 165 ? 12.459 5.275 4.258 1.00 87.88 165 ILE A CA 1
ATOM 1235 C C . ILE A 1 165 ? 12.407 3.758 4.501 1.00 87.88 165 ILE A C 1
ATOM 1237 O O . ILE A 1 165 ? 12.034 2.981 3.609 1.00 87.88 165 ILE A O 1
ATOM 1241 N N . GLY A 1 166 ? 12.819 3.343 5.703 1.00 86.31 166 GLY A N 1
ATOM 1242 C CA . GLY A 1 166 ? 12.929 1.942 6.111 1.00 86.31 166 GLY A CA 1
ATOM 1243 C C . GLY A 1 166 ? 11.729 1.453 6.924 1.00 86.31 166 GLY A C 1
ATOM 1244 O O . GLY A 1 166 ? 10.927 2.240 7.412 1.00 86.31 166 GLY A O 1
ATOM 1245 N N . TYR A 1 167 ? 11.608 0.133 7.114 1.00 85.31 167 TYR A N 1
ATOM 1246 C CA . TYR A 1 167 ? 10.465 -0.444 7.839 1.00 85.31 167 TYR A CA 1
ATOM 1247 C C . TYR A 1 167 ? 10.364 -0.004 9.302 1.00 85.31 167 TYR A C 1
ATOM 1249 O O . TYR A 1 167 ? 9.251 0.112 9.794 1.00 85.31 167 TYR A O 1
ATOM 1257 N N . ALA A 1 168 ? 11.482 0.304 9.966 1.00 88.12 168 ALA A N 1
ATOM 1258 C CA . ALA A 1 168 ? 11.455 0.813 11.337 1.00 88.12 168 ALA A CA 1
ATOM 1259 C C . ALA A 1 168 ? 10.695 2.151 11.443 1.00 88.12 168 ALA A C 1
ATOM 1261 O O . ALA A 1 168 ? 9.915 2.345 12.373 1.00 88.12 168 ALA A O 1
ATOM 1262 N N . ASP A 1 169 ? 10.860 3.035 10.453 1.00 91.06 169 ASP A N 1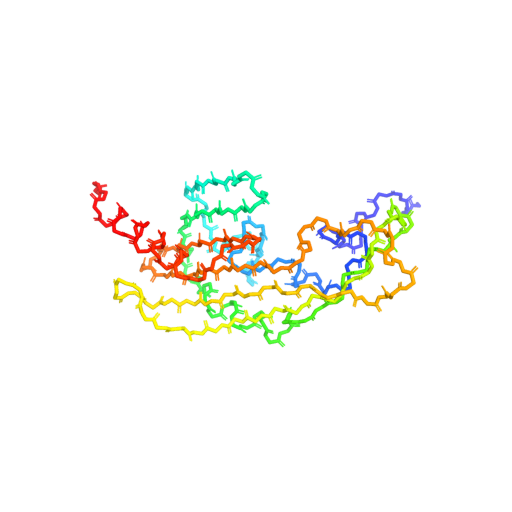
ATOM 1263 C CA . ASP A 1 169 ? 10.130 4.305 10.385 1.00 91.06 169 ASP A CA 1
ATOM 1264 C C . ASP A 1 169 ? 8.636 4.062 10.129 1.00 91.06 169 ASP A C 1
ATOM 1266 O O . ASP A 1 169 ? 7.779 4.687 10.754 1.00 91.06 169 ASP A O 1
ATOM 1270 N N . LEU A 1 170 ? 8.314 3.113 9.239 1.00 91.06 170 LEU A N 1
ATOM 1271 C CA . LEU A 1 170 ? 6.930 2.728 8.935 1.00 91.06 170 LEU A CA 1
ATOM 1272 C C . LEU A 1 170 ? 6.236 2.143 10.168 1.00 91.06 170 LEU A C 1
ATOM 1274 O O . LEU A 1 170 ? 5.094 2.504 10.447 1.00 91.06 170 LEU A O 1
ATOM 1278 N N . ASP A 1 171 ? 6.927 1.274 10.909 1.00 90.38 171 ASP A N 1
ATOM 1279 C CA . ASP A 1 171 ? 6.429 0.655 12.137 1.00 90.38 171 ASP A CA 1
ATOM 1280 C C . ASP A 1 171 ? 6.121 1.729 13.198 1.00 90.38 171 ASP A C 1
ATOM 1282 O O . ASP A 1 171 ? 5.043 1.713 13.797 1.00 90.38 171 ASP A O 1
ATOM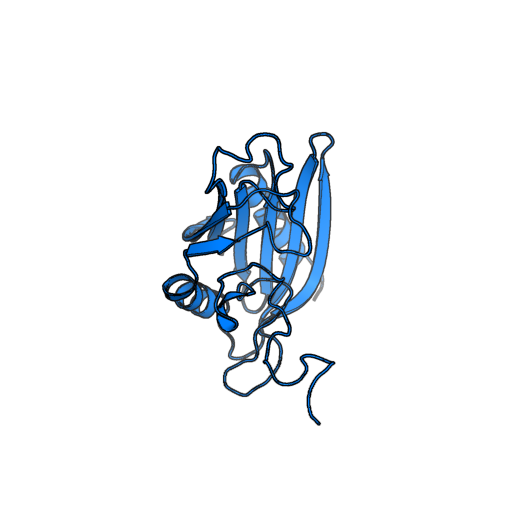 1286 N N . ALA A 1 172 ? 7.001 2.723 13.375 1.00 91.31 172 ALA A N 1
ATOM 1287 C CA . ALA A 1 172 ? 6.779 3.836 14.303 1.00 91.31 172 ALA A CA 1
ATOM 1288 C C . ALA A 1 172 ? 5.590 4.730 13.896 1.00 91.31 172 ALA A C 1
ATOM 1290 O O . ALA A 1 172 ? 4.768 5.113 14.739 1.00 91.31 172 ALA A O 1
ATOM 1291 N N . MET A 1 173 ? 5.458 5.044 12.602 1.00 92.81 173 MET A N 1
ATOM 1292 C CA . MET A 1 173 ? 4.331 5.832 12.087 1.00 92.81 173 MET A CA 1
ATOM 1293 C C . MET A 1 173 ? 3.006 5.084 12.226 1.00 92.81 173 MET A C 1
ATOM 1295 O O . MET A 1 173 ? 2.002 5.680 12.618 1.00 92.81 173 MET A O 1
ATOM 1299 N N . LEU A 1 174 ? 3.002 3.777 11.959 1.00 91.88 174 LEU A N 1
ATOM 1300 C CA . LEU A 1 174 ? 1.825 2.938 12.130 1.00 91.88 174 LEU A CA 1
ATOM 1301 C C . LEU A 1 174 ? 1.404 2.860 13.601 1.00 91.88 174 LEU A C 1
ATOM 1303 O O . LEU A 1 174 ? 0.229 3.054 13.905 1.00 91.88 174 LEU A O 1
ATOM 1307 N N . ALA A 1 175 ? 2.353 2.612 14.508 1.00 91.19 175 ALA A N 1
ATOM 1308 C CA . ALA A 1 175 ? 2.097 2.584 15.946 1.00 91.19 175 ALA A CA 1
ATOM 1309 C C . ALA A 1 175 ? 1.455 3.895 16.426 1.00 91.19 175 ALA A C 1
ATOM 1311 O O . ALA A 1 175 ? 0.465 3.872 17.157 1.00 91.19 175 ALA A O 1
ATOM 1312 N N . THR A 1 176 ? 1.978 5.030 15.954 1.00 91.38 176 THR A N 1
ATOM 1313 C CA . THR A 1 176 ? 1.445 6.365 16.259 1.00 91.38 176 THR A CA 1
ATOM 1314 C C . THR A 1 176 ? 0.032 6.552 15.703 1.00 91.38 176 THR A C 1
ATOM 1316 O O . THR A 1 176 ? -0.845 7.058 16.400 1.00 91.38 176 THR A O 1
ATOM 1319 N N . ALA A 1 177 ? -0.219 6.124 14.462 1.00 89.12 177 ALA A N 1
ATOM 1320 C CA . ALA A 1 177 ? -1.536 6.231 13.839 1.00 89.12 177 ALA A CA 1
ATOM 1321 C C . ALA A 1 177 ? -2.599 5.402 14.579 1.00 89.12 177 ALA A C 1
ATOM 1323 O O . ALA A 1 177 ? -3.707 5.892 14.799 1.00 89.12 177 ALA A O 1
ATOM 1324 N N . ILE A 1 178 ? -2.249 4.183 15.003 1.00 88.06 178 ILE A N 1
ATOM 1325 C CA . ILE A 1 178 ? -3.124 3.318 15.804 1.00 88.06 178 ILE A CA 1
ATOM 1326 C C . ILE A 1 178 ? -3.414 3.972 17.159 1.00 88.06 178 ILE A C 1
ATOM 1328 O O . ILE A 1 178 ? -4.580 4.132 17.509 1.00 88.06 178 ILE A O 1
ATOM 1332 N N . ALA A 1 179 ? -2.382 4.419 17.882 1.00 87.81 179 ALA A N 1
ATOM 1333 C CA . ALA A 1 179 ? -2.548 5.050 19.192 1.00 87.81 179 ALA A CA 1
ATOM 1334 C C . ALA A 1 179 ? -3.434 6.309 19.127 1.00 87.81 179 ALA A C 1
ATOM 1336 O O . ALA A 1 179 ? -4.327 6.492 19.953 1.00 87.81 179 ALA A O 1
ATOM 1337 N N . ASN A 1 180 ? -3.250 7.150 18.104 1.00 84.00 180 ASN A N 1
ATOM 1338 C CA . ASN A 1 180 ? -4.081 8.338 17.897 1.00 84.00 180 ASN A CA 1
ATOM 1339 C C . ASN A 1 180 ? -5.540 7.982 17.584 1.00 84.00 180 ASN A C 1
ATOM 1341 O O . ASN A 1 180 ? -6.451 8.660 18.055 1.00 84.00 180 ASN A O 1
ATOM 1345 N N . ALA A 1 181 ? -5.775 6.925 16.804 1.00 79.00 181 ALA A N 1
ATOM 1346 C CA . ALA A 1 181 ? -7.125 6.456 16.514 1.00 79.00 181 ALA A CA 1
ATOM 1347 C C . ALA A 1 181 ? -7.816 5.864 17.755 1.00 79.00 181 ALA A C 1
ATOM 1349 O O . ALA A 1 181 ? -9.024 6.024 17.911 1.00 79.00 181 ALA A O 1
ATOM 1350 N N . GLU A 1 182 ? -7.069 5.209 18.648 1.00 80.31 182 GLU A N 1
ATOM 1351 C CA . GLU A 1 182 ? -7.590 4.693 19.920 1.00 80.31 182 GLU A CA 1
ATOM 1352 C C . GLU A 1 182 ? -7.920 5.805 20.925 1.00 80.31 182 GLU A C 1
ATOM 1354 O O . GLU A 1 182 ? -8.870 5.666 21.696 1.00 80.31 182 GLU A O 1
ATOM 1359 N N . ALA A 1 183 ? -7.167 6.908 20.900 1.00 80.81 183 ALA A N 1
ATOM 1360 C CA . ALA A 1 183 ? -7.370 8.066 21.770 1.00 80.81 183 ALA A CA 1
ATOM 1361 C C . ALA A 1 183 ? -8.459 9.042 21.280 1.00 80.81 183 ALA A C 1
ATOM 1363 O O . ALA A 1 183 ? -8.859 9.937 22.028 1.00 80.81 183 ALA A O 1
ATOM 1364 N N . ALA A 1 184 ? -8.936 8.906 20.038 1.00 69.00 184 ALA A N 1
ATOM 1365 C CA . ALA A 1 184 ? -9.950 9.793 19.478 1.00 69.00 184 ALA A CA 1
ATOM 1366 C C . ALA A 1 184 ? -11.307 9.640 20.210 1.00 69.00 184 ALA A C 1
ATOM 1368 O O . ALA A 1 184 ? -11.725 8.512 20.495 1.00 69.00 184 ALA A O 1
ATOM 1369 N N . PRO A 1 185 ? -12.028 10.745 20.501 1.00 61.03 185 PRO A N 1
ATOM 1370 C CA . PRO A 1 185 ? -13.372 10.680 21.075 1.00 61.03 185 PRO A CA 1
ATOM 1371 C C . PRO A 1 185 ? -14.313 9.870 20.173 1.00 61.03 185 PRO A C 1
ATOM 1373 O O . PRO A 1 185 ? -14.261 10.007 18.950 1.00 61.03 185 PRO A O 1
ATOM 1376 N N . ARG A 1 186 ? -15.152 9.022 20.780 1.00 56.94 186 ARG A N 1
ATOM 1377 C CA . ARG A 1 186 ? -16.163 8.227 20.065 1.00 56.94 186 ARG A CA 1
ATOM 1378 C C . ARG A 1 186 ? -17.370 9.054 19.657 1.00 56.94 186 ARG A C 1
ATOM 1380 O O . ARG A 1 186 ? -17.775 9.917 20.466 1.00 56.94 186 ARG A O 1
#

Radius of gyration: 18.11 Å; chains: 1; bounding box: 42×32×60 Å